Protein AF-A0A455U859-F1 (afdb_monomer_lite)

Foldseek 3Di:
DQVDVVVQQAKEFEWDDVVVQMFGCAIDPNLCVLVHGGRHGVVVSCVSPVRYHYDYDDVVVLLVLLVVLVVLLVVQDPQWDDPDSFKIKDANFPTCPPNSDPQVSQVVSQVCCCVVRQFGKFKAKEQDDQNQVLQSVPDPDRYYGYQYPVNVVVVVVVDDPVSRPDDDDDDDPPRGGMMMMIGTDGRGRD

Secondary structure (DSSP, 8-state):
--S-GGGSSS-EEEE--TTTT-BEEEE-HHHHHTT--TT-BHHHHHHH-TT-EEE---HHHHHHHHHHHHHHHHTT-S-EEESSSSEEEEE-TT--GGGG-HHHHHHHHHHHHHHHHSEEEEEEEESSHHHHHHHHHHT-SS-EEE--GGGHHHHHHT--GGGS------------S-EEEEEEEEEEP-

Organism: NCBI:txid115553

Radius of gyration: 17.59 Å; chains: 1; bounding box: 44×36×49 Å

Structure (mmCIF, N/CA/C/O backbone):
data_AF-A0A455U859-F1
#
_entry.id   AF-A0A455U859-F1
#
loop_
_atom_site.group_PDB
_atom_site.id
_atom_site.type_symbol
_atom_site.label_atom_id
_atom_site.label_alt_id
_atom_site.label_comp_id
_atom_site.label_asym_id
_atom_site.label_entity_id
_atom_site.label_seq_id
_atom_site.pdbx_PDB_ins_code
_atom_site.Cartn_x
_atom_site.Cartn_y
_atom_site.Cartn_z
_atom_site.occupancy
_atom_site.B_iso_or_equiv
_atom_site.auth_seq_id
_atom_site.auth_comp_id
_atom_site.auth_asym_id
_atom_site.auth_atom_id
_atom_site.pdbx_PDB_model_num
ATOM 1 N N . MET A 1 1 ? -8.766 -9.636 8.425 1.00 92.69 1 MET A N 1
ATOM 2 C CA . MET A 1 1 ? -9.425 -10.081 7.179 1.00 92.69 1 MET A CA 1
ATOM 3 C C . MET A 1 1 ? -8.755 -11.318 6.590 1.00 92.69 1 MET A C 1
ATOM 5 O O . MET A 1 1 ? -9.444 -12.314 6.435 1.00 92.69 1 MET A O 1
ATOM 9 N N . ARG A 1 2 ? -7.437 -11.316 6.319 1.00 91.94 2 ARG A N 1
ATOM 10 C CA . ARG A 1 2 ? -6.711 -12.550 5.948 1.00 91.94 2 ARG A CA 1
ATOM 11 C C . ARG A 1 2 ? -6.822 -13.634 7.030 1.00 91.94 2 ARG A C 1
ATOM 13 O O . ARG A 1 2 ? -7.312 -14.714 6.750 1.00 91.94 2 ARG A O 1
ATOM 20 N N . ASP A 1 3 ? -6.454 -13.307 8.271 1.00 92.06 3 ASP A N 1
ATOM 21 C CA . ASP A 1 3 ? -6.407 -14.297 9.370 1.00 92.06 3 ASP A CA 1
ATOM 22 C C . ASP A 1 3 ? -7.758 -14.514 10.073 1.00 92.06 3 ASP A C 1
ATOM 24 O O . ASP A 1 3 ? -7.893 -15.389 10.915 1.00 92.06 3 ASP A O 1
ATOM 28 N N . ASN A 1 4 ? -8.754 -13.686 9.755 1.00 93.12 4 ASN A N 1
ATOM 29 C CA . ASN A 1 4 ? -10.132 -13.868 10.201 1.00 93.12 4 ASN A CA 1
ATOM 30 C C . ASN A 1 4 ? -11.052 -13.449 9.043 1.00 93.12 4 ASN A C 1
ATOM 32 O O . ASN A 1 4 ? -11.276 -12.240 8.863 1.00 93.12 4 ASN A O 1
ATOM 36 N N . PRO A 1 5 ? -11.515 -14.419 8.230 1.00 92.62 5 PRO A N 1
ATOM 37 C CA . PRO A 1 5 ? -12.364 -14.169 7.069 1.00 92.62 5 PRO A CA 1
ATOM 38 C C . PRO A 1 5 ? -13.721 -13.542 7.398 1.00 92.62 5 PRO A C 1
ATOM 40 O O . PRO A 1 5 ? -14.234 -12.797 6.573 1.00 92.62 5 PRO A O 1
ATOM 43 N N . ALA A 1 6 ? -14.260 -13.738 8.607 1.00 94.12 6 ALA A N 1
ATOM 44 C CA . ALA A 1 6 ? -15.535 -13.133 9.012 1.00 94.12 6 ALA A CA 1
ATOM 45 C C . ALA A 1 6 ? -15.489 -11.591 9.054 1.00 94.12 6 ALA A C 1
ATOM 47 O O . ALA A 1 6 ? -16.522 -10.933 9.061 1.00 94.12 6 ALA A O 1
ATOM 48 N N . LEU A 1 7 ? -14.287 -11.000 9.061 1.00 94.56 7 LEU A N 1
ATOM 49 C CA . LEU A 1 7 ? -14.085 -9.548 9.055 1.00 94.56 7 LEU A CA 1
ATOM 50 C C . LEU A 1 7 ? -14.072 -8.925 7.647 1.00 94.56 7 LEU A C 1
ATOM 52 O O . LEU A 1 7 ? -13.816 -7.728 7.535 1.00 94.56 7 LEU A O 1
ATOM 56 N N . ARG A 1 8 ? -14.216 -9.715 6.574 1.00 91.12 8 ARG A N 1
ATOM 57 C CA . ARG A 1 8 ? -14.058 -9.230 5.189 1.00 91.12 8 ARG A CA 1
ATOM 58 C C . ARG A 1 8 ? -15.170 -8.266 4.779 1.00 91.12 8 ARG A C 1
ATOM 60 O O . ARG A 1 8 ? -14.863 -7.192 4.269 1.00 91.12 8 ARG A O 1
ATOM 67 N N . ASP A 1 9 ? -16.411 -8.629 5.089 1.00 92.31 9 ASP A N 1
ATOM 68 C CA . ASP A 1 9 ? -17.604 -7.975 4.537 1.00 92.31 9 ASP A CA 1
ATOM 69 C C . ASP A 1 9 ? -18.337 -7.081 5.550 1.00 92.31 9 ASP A C 1
ATOM 71 O O . ASP A 1 9 ? -19.402 -6.544 5.262 1.00 92.31 9 ASP A O 1
ATOM 75 N N . ILE A 1 10 ? -17.761 -6.889 6.741 1.00 96.44 10 ILE A N 1
ATOM 76 C CA . ILE A 1 10 ? -18.282 -5.972 7.765 1.00 96.44 10 ILE A CA 1
ATOM 77 C C . ILE A 1 10 ? -17.374 -4.743 7.897 1.00 96.44 10 ILE A C 1
ATOM 79 O O . ILE A 1 10 ? -16.165 -4.852 7.672 1.00 96.44 10 ILE A O 1
ATOM 83 N N . PRO A 1 11 ? -17.894 -3.565 8.284 1.00 97.62 11 PRO A N 1
ATOM 84 C CA . PRO A 1 11 ? -17.062 -2.388 8.495 1.00 97.62 11 PRO A CA 1
ATOM 85 C C . PRO A 1 11 ? -16.150 -2.587 9.708 1.00 97.62 11 PRO A C 1
ATOM 87 O O . PRO A 1 11 ? -16.616 -2.786 10.834 1.00 97.62 11 PRO A O 1
ATOM 90 N N . ILE A 1 12 ? -14.836 -2.497 9.482 1.00 97.44 12 ILE A N 1
ATOM 91 C CA . ILE A 1 12 ? -13.825 -2.588 10.541 1.00 97.44 12 ILE A CA 1
ATOM 92 C C . ILE A 1 12 ? -12.889 -1.380 10.531 1.00 97.44 12 ILE A C 1
ATOM 94 O O . ILE A 1 12 ? -12.521 -0.854 9.475 1.00 97.44 12 ILE A O 1
ATOM 98 N N . ALA A 1 13 ? -12.424 -0.997 11.718 1.00 97.12 13 ALA A N 1
ATOM 99 C CA . ALA A 1 13 ? -11.367 -0.010 11.904 1.00 97.12 13 ALA A CA 1
ATOM 100 C C . ALA A 1 13 ? -10.305 -0.529 12.877 1.00 97.12 13 ALA A C 1
ATOM 102 O O . ALA A 1 13 ? -10.621 -1.126 13.905 1.00 97.12 13 ALA A O 1
ATOM 103 N N . ILE A 1 14 ? -9.038 -0.261 12.569 1.00 96.44 14 ILE A N 1
ATOM 104 C CA . ILE A 1 14 ? -7.926 -0.436 13.502 1.00 96.44 14 ILE A CA 1
ATOM 105 C C . ILE A 1 14 ? -7.701 0.896 14.210 1.00 96.44 14 ILE A C 1
ATOM 107 O O . ILE A 1 14 ? -7.557 1.920 13.543 1.00 96.44 14 ILE A O 1
ATOM 111 N N . GLY A 1 15 ? -7.639 0.914 15.538 1.00 93.81 15 GLY A N 1
ATOM 112 C CA . GLY A 1 15 ? -7.401 2.153 16.279 1.00 93.81 15 GLY A CA 1
ATOM 113 C C . GLY A 1 15 ? -7.498 2.003 17.791 1.00 93.81 15 GLY A C 1
ATOM 114 O O . GLY A 1 15 ? -7.721 0.909 18.311 1.00 93.81 15 GLY A O 1
ATOM 115 N N . GLY A 1 16 ? -7.298 3.119 18.492 1.00 86.81 16 GLY A N 1
ATOM 116 C CA . GLY A 1 16 ? -7.576 3.213 19.928 1.00 86.81 16 GLY A CA 1
ATOM 117 C C . GLY A 1 16 ? -9.079 3.318 20.199 1.00 86.81 16 GLY A C 1
ATOM 118 O O . GLY A 1 16 ? -9.836 3.746 19.326 1.00 86.81 16 GLY A O 1
ATOM 119 N N . SER A 1 17 ? -9.510 2.950 21.407 1.00 82.62 17 SER A N 1
ATOM 120 C CA . SER A 1 17 ? -10.917 3.055 21.808 1.00 82.62 17 SER A CA 1
ATOM 121 C C . SER A 1 17 ? -11.347 4.513 22.028 1.00 82.62 17 SER A C 1
ATOM 123 O O . SER A 1 17 ? -10.511 5.421 22.117 1.00 82.62 17 SER A O 1
ATOM 125 N N . VAL A 1 18 ? -12.658 4.757 22.114 1.00 79.75 18 VAL A N 1
ATOM 126 C CA . VAL A 1 18 ? -13.212 6.106 22.338 1.00 79.75 18 VAL A CA 1
ATOM 127 C C . VAL A 1 18 ? -12.791 6.657 23.697 1.00 79.75 18 VAL A C 1
ATOM 129 O O . VAL A 1 18 ? -12.437 7.832 23.797 1.00 79.75 18 VAL A O 1
ATOM 132 N N . GLU A 1 19 ? -12.760 5.807 24.722 1.00 82.81 19 GLU A N 1
ATOM 133 C CA . GLU A 1 19 ? -12.413 6.162 26.104 1.00 82.81 19 GLU A CA 1
ATOM 134 C C . GLU A 1 19 ? -10.982 6.707 26.199 1.00 82.81 19 GLU A C 1
ATOM 136 O O . GLU A 1 19 ? -10.701 7.606 26.985 1.00 82.81 19 GLU A O 1
ATOM 141 N N . GLN A 1 20 ? -10.088 6.216 25.339 1.00 84.12 20 GLN A N 1
ATOM 142 C CA . GLN A 1 20 ? -8.694 6.656 25.246 1.00 84.12 20 GLN A CA 1
ATOM 143 C C . GLN A 1 20 ? -8.495 7.814 24.257 1.00 84.12 20 GLN A C 1
ATOM 145 O O . GLN A 1 20 ? -7.360 8.131 23.906 1.00 84.12 20 GLN A O 1
ATOM 150 N N . ARG A 1 21 ? -9.585 8.436 23.779 1.00 87.62 21 ARG A N 1
ATOM 151 C CA . ARG A 1 21 ? -9.571 9.464 22.721 1.00 87.62 21 ARG A CA 1
ATOM 152 C C . ARG A 1 21 ? -8.821 8.990 21.471 1.00 87.62 21 ARG A C 1
ATOM 154 O O . ARG A 1 21 ? -8.085 9.750 20.844 1.00 87.62 21 ARG A O 1
ATOM 161 N N . GLY A 1 22 ? -9.003 7.716 21.126 1.00 91.88 22 GLY A N 1
ATOM 162 C CA . GLY A 1 22 ? -8.334 7.080 20.005 1.00 91.88 22 GLY A CA 1
ATOM 163 C C . GLY A 1 22 ? -8.721 7.670 18.650 1.00 91.88 22 GLY A C 1
ATOM 164 O O . GLY A 1 22 ? -9.786 8.266 18.462 1.00 91.88 22 GLY A O 1
ATOM 165 N N . VAL A 1 23 ? -7.844 7.446 17.678 1.00 96.12 23 VAL A N 1
ATOM 166 C CA . VAL A 1 23 ? -8.062 7.763 16.264 1.00 96.12 23 VAL A CA 1
ATOM 167 C C . VAL A 1 23 ? -8.066 6.479 15.440 1.00 96.12 23 VAL A C 1
ATOM 169 O O . VAL A 1 23 ? -7.465 5.472 15.827 1.00 96.12 23 VAL A O 1
ATOM 172 N N . VAL A 1 24 ? -8.738 6.517 14.293 1.00 96.88 24 VAL A N 1
ATOM 173 C CA . VAL A 1 24 ? -8.685 5.459 13.283 1.00 96.88 24 VAL A CA 1
ATOM 174 C C . VAL A 1 24 ? -7.288 5.461 12.663 1.00 96.88 24 VAL A C 1
ATOM 176 O O . VAL A 1 24 ? -6.903 6.412 11.985 1.00 96.88 24 VAL A O 1
ATOM 179 N N . ALA A 1 25 ? -6.521 4.396 12.877 1.00 94.56 25 ALA A N 1
ATOM 180 C CA . ALA A 1 25 ? -5.245 4.186 12.200 1.00 94.56 25 ALA A CA 1
ATOM 181 C C . ALA A 1 25 ? -5.480 3.806 10.729 1.00 94.56 25 ALA A C 1
ATOM 183 O O . ALA A 1 25 ? -4.912 4.404 9.817 1.00 94.56 25 ALA A O 1
ATOM 184 N N . THR A 1 26 ? -6.374 2.847 10.488 1.00 95.00 26 THR A N 1
ATOM 185 C CA . THR A 1 26 ? -6.842 2.462 9.149 1.00 95.00 26 THR A CA 1
ATOM 186 C C . THR A 1 26 ? -8.207 1.782 9.236 1.00 95.00 26 THR A C 1
ATOM 188 O O . THR A 1 26 ? -8.642 1.392 10.318 1.00 95.00 26 THR A O 1
ATOM 191 N N . CYS A 1 27 ? -8.892 1.638 8.107 1.00 95.62 27 CYS A N 1
ATOM 192 C CA . CYS A 1 27 ? -10.189 0.973 8.003 1.00 95.62 27 CYS A CA 1
ATOM 193 C C . CYS A 1 27 ? -10.334 0.271 6.643 1.00 95.62 27 CYS A C 1
ATOM 195 O O . CYS A 1 27 ? -9.657 0.639 5.671 1.00 95.62 27 CYS A O 1
ATOM 197 N N . ASN A 1 28 ? -11.176 -0.765 6.587 1.00 95.44 28 ASN A N 1
ATOM 198 C CA . ASN A 1 28 ? -11.439 -1.503 5.348 1.00 95.44 28 ASN A CA 1
ATOM 199 C C . ASN A 1 28 ? -12.404 -0.743 4.422 1.00 95.44 28 ASN A C 1
ATOM 201 O O . ASN A 1 28 ? -12.975 0.279 4.796 1.00 95.44 28 ASN A O 1
ATOM 205 N N . TYR A 1 29 ? -12.572 -1.238 3.195 1.00 93.12 29 TYR A N 1
ATOM 206 C CA . TYR A 1 29 ? -13.449 -0.612 2.203 1.00 93.12 29 TYR A CA 1
ATOM 207 C C . TYR A 1 29 ? -14.916 -0.502 2.653 1.00 93.12 29 TYR A C 1
ATOM 209 O O . TYR A 1 29 ? -15.428 0.611 2.569 1.00 93.12 29 TYR A O 1
ATOM 217 N N . PRO A 1 30 ? -15.540 -1.539 3.253 1.00 95.69 30 PRO A N 1
ATOM 218 C CA . PRO A 1 30 ? -16.868 -1.400 3.853 1.00 95.69 30 PRO A CA 1
ATOM 219 C C . PRO A 1 30 ? -16.987 -0.226 4.838 1.00 95.69 30 PRO A C 1
ATOM 221 O O . PRO A 1 30 ? -17.950 0.528 4.798 1.00 95.69 30 PRO A O 1
ATOM 224 N N . ALA A 1 31 ? -15.987 0.012 5.695 1.00 97.38 31 ALA A N 1
ATOM 225 C CA . ALA A 1 31 ? -15.993 1.177 6.585 1.00 97.38 31 ALA A CA 1
ATOM 226 C C . ALA A 1 31 ? -15.795 2.514 5.838 1.00 97.38 31 ALA A C 1
ATOM 228 O O . ALA A 1 31 ? -16.364 3.535 6.234 1.00 97.38 31 ALA A O 1
ATOM 229 N N . ARG A 1 32 ? -15.012 2.529 4.750 1.00 95.38 32 ARG A N 1
ATOM 230 C CA . ARG A 1 32 ? -14.792 3.730 3.921 1.00 95.38 32 ARG A CA 1
ATOM 231 C C . ARG A 1 32 ? -16.062 4.207 3.221 1.00 95.38 32 ARG A C 1
ATOM 233 O O . ARG A 1 32 ? -16.184 5.408 2.999 1.00 95.38 32 ARG A O 1
ATOM 240 N N . GLU A 1 33 ? -17.013 3.320 2.937 1.00 96.44 33 GLU A N 1
ATOM 241 C CA . GLU A 1 33 ? -18.327 3.682 2.377 1.00 96.44 33 GLU A CA 1
ATOM 242 C C . GLU A 1 33 ? -19.134 4.587 3.322 1.00 96.44 33 GLU A C 1
ATOM 244 O O . GLU A 1 33 ? -19.840 5.485 2.871 1.00 96.44 33 GLU A O 1
ATOM 249 N N . PHE A 1 34 ? -18.927 4.469 4.639 1.00 97.44 34 PHE A N 1
ATOM 250 C CA . PHE A 1 34 ? -19.480 5.389 5.646 1.00 97.44 34 PHE A CA 1
ATOM 251 C C . PHE A 1 34 ? -18.672 6.697 5.779 1.00 97.44 34 PHE A C 1
ATOM 253 O O . PHE A 1 34 ? -18.870 7.498 6.699 1.00 97.44 34 PHE A O 1
ATOM 260 N N . GLY A 1 35 ? -17.708 6.925 4.886 1.00 96.62 35 GLY A N 1
ATOM 261 C CA . GLY A 1 35 ? -16.798 8.065 4.907 1.00 96.62 35 GLY A CA 1
ATOM 262 C C . GLY A 1 35 ? -15.772 8.015 6.039 1.00 96.62 35 GLY A C 1
ATOM 263 O O . GLY A 1 35 ? -15.207 9.055 6.376 1.00 96.62 35 GLY A O 1
ATOM 264 N N . ILE A 1 36 ? -15.548 6.850 6.654 1.00 97.75 36 ILE A N 1
ATOM 265 C CA . ILE A 1 36 ? -14.496 6.660 7.658 1.00 97.75 36 ILE A CA 1
ATOM 266 C C . ILE A 1 36 ? -13.140 6.647 6.947 1.00 97.75 36 ILE A C 1
ATOM 268 O O . ILE A 1 36 ? -12.978 6.054 5.882 1.00 97.75 36 ILE A O 1
ATOM 272 N N . HIS A 1 37 ? -12.149 7.312 7.532 1.00 95.44 37 HIS A N 1
ATOM 273 C CA . HIS A 1 37 ? -10.794 7.376 6.993 1.00 95.44 37 HIS A CA 1
ATOM 274 C C . HIS A 1 37 ? -9.759 7.415 8.119 1.00 95.44 37 HIS A C 1
ATOM 276 O O . HIS A 1 37 ? -10.080 7.686 9.278 1.00 95.44 37 HIS A O 1
ATOM 282 N N . SER A 1 38 ? -8.498 7.154 7.775 1.00 93.25 38 SER A N 1
ATOM 283 C CA . SER A 1 38 ? -7.375 7.298 8.703 1.00 93.25 38 SER A CA 1
ATOM 284 C C . SER A 1 38 ? -7.315 8.708 9.303 1.00 93.25 38 SER A C 1
ATOM 286 O O . SER A 1 38 ? -7.755 9.679 8.684 1.00 93.25 38 SER A O 1
ATOM 288 N N . ALA A 1 39 ? -6.789 8.803 10.524 1.00 94.69 39 ALA A N 1
ATOM 289 C CA . ALA A 1 39 ? -6.737 10.004 11.362 1.00 94.69 39 ALA A CA 1
ATOM 290 C C . ALA A 1 39 ? -8.104 10.583 11.792 1.00 94.69 39 ALA A C 1
ATOM 292 O O . ALA A 1 39 ? -8.139 11.574 12.520 1.00 94.69 39 ALA A O 1
A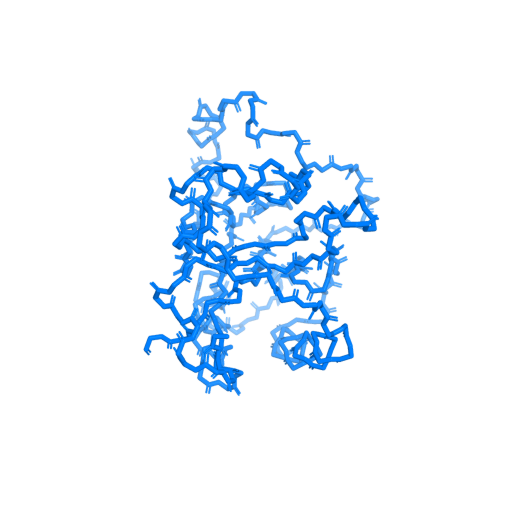TOM 293 N N . MET A 1 40 ? -9.233 9.963 11.425 1.00 96.62 40 MET A N 1
ATOM 294 C CA . MET A 1 40 ? -10.543 10.333 11.966 1.00 96.62 40 MET A CA 1
ATOM 295 C C . MET A 1 40 ? -10.620 9.995 13.468 1.00 96.62 40 MET A C 1
ATOM 297 O O . MET A 1 40 ? -10.229 8.889 13.855 1.00 96.62 40 MET A O 1
ATOM 301 N N . PRO A 1 41 ? -11.164 10.876 14.332 1.00 97.12 41 PRO A N 1
ATOM 302 C CA . PRO A 1 41 ? -11.439 10.527 15.725 1.00 97.12 41 PRO A CA 1
ATOM 303 C C . PRO A 1 41 ? -12.380 9.319 15.823 1.00 97.12 41 PRO A C 1
ATOM 305 O O . PRO A 1 41 ? -13.424 9.300 15.168 1.00 97.12 41 PRO A O 1
ATOM 308 N N . MET A 1 42 ? -12.068 8.339 16.677 1.00 97.00 42 MET A N 1
ATOM 309 C CA . MET A 1 42 ? -12.851 7.095 16.773 1.00 97.00 42 MET A CA 1
ATOM 310 C C . MET A 1 42 ? -14.320 7.357 17.141 1.00 97.00 42 MET A C 1
ATOM 312 O O . MET A 1 42 ? -15.228 6.723 16.608 1.00 97.00 42 MET A O 1
ATOM 316 N N . ALA A 1 43 ? -14.574 8.370 17.975 1.00 96.19 43 ALA A N 1
ATOM 317 C CA . ALA A 1 43 ? -15.927 8.807 18.311 1.00 96.19 43 ALA A CA 1
ATOM 318 C C . ALA A 1 43 ? -16.733 9.268 17.080 1.00 96.19 43 ALA A C 1
ATOM 320 O O . ALA A 1 43 ? -17.936 9.035 17.007 1.00 96.19 43 ALA A O 1
ATOM 321 N N . GLN A 1 44 ? -16.091 9.922 16.104 1.00 97.38 44 GLN A N 1
ATOM 322 C CA . GLN A 1 44 ? -16.757 10.317 14.859 1.00 97.38 44 GLN A CA 1
ATOM 323 C C . GLN A 1 44 ? -16.986 9.116 13.939 1.00 97.38 44 GLN A C 1
ATOM 325 O O . GLN A 1 44 ? -18.038 9.037 13.309 1.00 97.38 44 GLN A O 1
ATOM 330 N N . ALA A 1 45 ? -16.043 8.172 13.894 1.00 97.56 45 ALA A N 1
ATOM 331 C CA . ALA A 1 45 ? -16.193 6.948 13.113 1.00 97.56 45 ALA A CA 1
ATOM 332 C C . ALA A 1 45 ? -17.411 6.129 13.581 1.00 97.56 45 ALA A C 1
ATOM 334 O O . ALA A 1 45 ? -18.238 5.745 12.759 1.00 97.56 45 ALA A O 1
ATOM 335 N N . LEU A 1 46 ? -17.589 5.963 14.896 1.00 96.69 46 LEU A N 1
ATOM 336 C CA . LEU A 1 46 ? -18.748 5.268 15.476 1.00 96.69 46 LEU A CA 1
ATOM 337 C C . LEU A 1 46 ? -20.067 6.030 15.298 1.00 96.69 46 LEU A C 1
ATOM 339 O O . LEU A 1 46 ? -21.109 5.409 15.127 1.00 96.69 46 LEU A O 1
ATOM 343 N N . LYS A 1 47 ? -20.043 7.370 15.271 1.00 97.25 47 LYS A N 1
ATOM 344 C CA . LYS A 1 47 ? -21.232 8.158 14.900 1.00 97.25 47 LYS A CA 1
ATOM 345 C C . LYS A 1 47 ? -21.656 7.917 13.449 1.00 97.25 47 LYS A C 1
ATOM 347 O O . LYS A 1 47 ? -22.848 7.896 13.172 1.00 97.25 47 LYS A O 1
ATOM 352 N N . ARG A 1 48 ? -20.694 7.755 12.532 1.00 97.94 48 ARG A N 1
ATOM 353 C CA . ARG A 1 48 ? -20.954 7.470 11.108 1.00 97.94 48 ARG A CA 1
ATOM 354 C C . ARG A 1 48 ? -21.393 6.026 10.872 1.00 97.94 48 ARG A C 1
ATOM 356 O O . ARG A 1 48 ? -22.219 5.781 10.004 1.00 97.94 48 ARG A O 1
ATOM 363 N N . CYS A 1 49 ? -20.852 5.089 11.646 1.00 97.75 49 CYS A N 1
ATOM 364 C CA . CYS A 1 49 ? -21.158 3.668 11.556 1.00 97.75 49 CYS A CA 1
ATOM 365 C C . CYS A 1 49 ? -21.289 3.073 12.971 1.00 97.75 49 CYS A C 1
ATOM 367 O O . CYS A 1 49 ? -20.296 2.600 13.529 1.00 97.75 49 CYS A O 1
ATOM 369 N N . PRO A 1 50 ? -22.500 3.060 13.565 1.00 96.62 50 PRO A N 1
ATOM 370 C CA . PRO A 1 50 ? -22.711 2.545 14.925 1.00 96.62 50 PRO A CA 1
ATOM 371 C C . PRO A 1 50 ? -22.363 1.061 15.107 1.00 96.62 50 PRO A C 1
ATOM 373 O O . PRO A 1 50 ? -22.077 0.631 16.218 1.00 96.62 50 PRO A O 1
ATOM 376 N N . HIS A 1 51 ? -22.357 0.286 14.019 1.00 96.31 51 HIS A N 1
ATOM 377 C CA . HIS A 1 51 ? -21.987 -1.133 13.991 1.00 96.31 51 HIS A CA 1
ATOM 378 C C . HIS A 1 51 ? -20.528 -1.366 13.542 1.00 96.31 51 HIS A C 1
ATOM 380 O O . HIS A 1 51 ? -20.163 -2.473 13.146 1.00 96.31 51 HIS A O 1
ATOM 386 N N . LEU A 1 52 ? -19.682 -0.325 13.572 1.00 97.62 52 LEU A N 1
ATOM 387 C CA . LEU A 1 52 ? -18.259 -0.425 13.240 1.00 97.62 52 LEU A CA 1
ATOM 388 C C . LEU A 1 52 ? -17.543 -1.352 14.227 1.00 97.62 52 LEU A C 1
ATOM 390 O O . LEU A 1 52 ? -17.518 -1.101 15.432 1.00 97.62 52 LEU A O 1
ATOM 394 N N . THR A 1 53 ? -16.874 -2.377 13.707 1.00 96.88 53 THR A N 1
ATOM 395 C CA . THR A 1 53 ? -16.037 -3.254 14.528 1.00 96.88 53 THR A CA 1
ATOM 396 C C . THR A 1 53 ? -14.666 -2.612 14.738 1.00 96.88 53 THR A C 1
ATOM 398 O O . THR A 1 53 ? -13.856 -2.517 13.812 1.00 96.88 53 THR A O 1
ATOM 401 N N . VAL A 1 54 ? -14.387 -2.167 15.964 1.00 95.81 54 VAL A N 1
ATOM 402 C CA . VAL A 1 54 ? -13.093 -1.574 16.332 1.00 95.81 54 VAL A CA 1
ATOM 403 C C . VAL A 1 54 ? -12.145 -2.661 16.828 1.00 95.81 54 VAL A C 1
ATOM 405 O O . VAL A 1 54 ? -12.454 -3.396 17.763 1.00 95.81 54 VAL A O 1
ATOM 408 N N . ILE A 1 55 ? -10.969 -2.754 16.211 1.00 95.12 55 ILE A N 1
ATOM 409 C CA . ILE A 1 55 ? -9.953 -3.763 16.514 1.00 95.12 55 ILE A CA 1
ATOM 410 C C . ILE A 1 55 ? -8.679 -3.061 16.984 1.00 95.12 55 ILE A C 1
ATOM 412 O O . ILE A 1 55 ? -8.194 -2.113 16.360 1.00 95.12 55 ILE A O 1
ATOM 416 N N . ARG A 1 56 ? -8.093 -3.549 18.081 1.00 93.06 56 ARG A N 1
ATOM 417 C CA . ARG A 1 56 ? -6.797 -3.055 18.555 1.00 93.06 56 ARG A CA 1
ATOM 418 C C . ARG A 1 56 ? -5.682 -3.508 17.610 1.00 93.06 56 ARG A C 1
ATOM 420 O O . ARG A 1 56 ? -5.613 -4.675 17.235 1.00 93.06 56 ARG A O 1
ATOM 427 N N . GLY A 1 57 ? -4.798 -2.582 17.248 1.00 91.00 57 GLY A N 1
ATOM 428 C CA . GLY A 1 57 ? -3.667 -2.875 16.369 1.00 91.00 57 GLY A CA 1
ATOM 429 C C . GLY A 1 57 ? -2.647 -3.833 16.994 1.00 91.00 57 GLY A C 1
ATOM 430 O O . GLY A 1 57 ? -2.305 -3.707 18.169 1.00 91.00 57 GLY A O 1
ATOM 431 N N . GLU A 1 58 ? -2.111 -4.744 16.182 1.00 92.38 58 GLU A N 1
ATOM 432 C CA . GLU A 1 58 ? -1.086 -5.720 16.567 1.00 92.38 58 GLU A CA 1
ATOM 433 C C . GLU A 1 58 ? 0.219 -5.470 15.788 1.00 92.38 58 GLU A C 1
ATOM 435 O O . GLU A 1 58 ? 0.505 -6.082 14.758 1.00 92.38 58 GLU A O 1
ATOM 440 N N . MET A 1 59 ? 1.035 -4.529 16.271 1.00 91.62 59 MET A N 1
ATOM 441 C CA . MET A 1 59 ? 2.199 -4.039 15.518 1.00 91.62 59 MET A CA 1
ATOM 442 C C . MET A 1 59 ? 3.262 -5.104 15.224 1.00 91.62 59 MET A C 1
ATOM 444 O O . MET A 1 59 ? 3.917 -5.031 14.184 1.00 91.62 59 MET A O 1
ATOM 448 N N . ALA A 1 60 ? 3.450 -6.085 16.113 1.00 95.81 60 ALA A N 1
ATOM 449 C CA . ALA A 1 60 ? 4.411 -7.169 15.901 1.00 95.81 60 ALA A CA 1
ATOM 450 C C . ALA A 1 60 ? 4.051 -7.999 14.658 1.00 95.81 60 ALA A C 1
ATOM 452 O O . ALA A 1 60 ? 4.905 -8.262 13.809 1.00 95.81 60 ALA A O 1
ATOM 453 N N . LYS A 1 61 ? 2.763 -8.315 14.507 1.00 94.38 61 LYS A N 1
ATOM 454 C CA . LYS A 1 61 ? 2.216 -9.014 13.347 1.00 94.38 61 LYS A CA 1
ATOM 455 C C . LYS A 1 61 ? 2.365 -8.203 12.065 1.00 94.38 61 LYS A C 1
ATOM 457 O O . LYS A 1 61 ? 2.830 -8.737 11.062 1.00 94.38 61 LYS A O 1
ATOM 462 N N . TYR A 1 62 ? 2.044 -6.910 12.093 1.00 94.25 62 TYR A N 1
ATOM 463 C CA . TYR A 1 62 ? 2.174 -6.055 10.907 1.00 94.25 62 TYR A CA 1
ATOM 464 C C . TYR A 1 62 ? 3.632 -5.940 10.447 1.00 94.25 62 TYR A C 1
ATOM 466 O O . TYR A 1 62 ? 3.911 -6.059 9.259 1.00 94.25 62 TYR A O 1
ATOM 474 N N . LYS A 1 63 ? 4.580 -5.818 11.386 1.00 95.69 63 LYS A N 1
ATOM 475 C CA . LYS A 1 63 ? 6.021 -5.850 11.090 1.00 95.69 63 LYS A CA 1
ATOM 476 C C . LYS A 1 63 ? 6.475 -7.190 10.512 1.00 95.69 63 LYS A C 1
ATOM 478 O O . LYS A 1 63 ? 7.338 -7.214 9.640 1.00 95.69 63 LYS A O 1
ATOM 483 N N . ALA A 1 64 ? 5.940 -8.309 11.001 1.00 96.25 64 ALA A N 1
ATOM 484 C CA . ALA A 1 64 ? 6.263 -9.626 10.459 1.00 96.25 64 ALA A CA 1
ATOM 485 C C . ALA A 1 64 ? 5.810 -9.761 8.997 1.00 96.25 64 ALA A C 1
ATOM 487 O O . ALA A 1 64 ? 6.608 -10.168 8.159 1.00 96.25 64 ALA A O 1
ATOM 488 N N . VAL A 1 65 ? 4.586 -9.330 8.686 1.00 95.75 65 VAL A N 1
ATOM 489 C CA . VAL A 1 65 ? 4.050 -9.337 7.316 1.00 95.75 65 VAL A CA 1
ATOM 490 C C . VAL A 1 65 ? 4.812 -8.367 6.407 1.00 95.75 65 VAL A C 1
ATOM 492 O O . VAL A 1 65 ? 5.207 -8.748 5.310 1.00 95.75 65 VAL A O 1
ATOM 495 N N . ALA A 1 66 ? 5.115 -7.152 6.876 1.00 95.12 66 ALA A N 1
ATOM 496 C CA . ALA A 1 66 ? 5.936 -6.201 6.125 1.00 95.12 66 ALA A CA 1
ATOM 497 C C . ALA A 1 66 ? 7.305 -6.799 5.755 1.00 95.12 66 ALA A C 1
ATOM 499 O O . ALA A 1 66 ? 7.745 -6.676 4.618 1.00 95.12 66 ALA A O 1
ATOM 500 N N . ARG A 1 67 ? 7.964 -7.524 6.673 1.00 96.62 67 ARG A N 1
ATOM 501 C CA . ARG A 1 67 ? 9.243 -8.196 6.378 1.00 96.62 67 ARG A CA 1
ATOM 502 C C . ARG A 1 67 ? 9.137 -9.229 5.254 1.00 96.62 67 ARG A C 1
ATOM 504 O O . ARG A 1 67 ? 10.067 -9.306 4.461 1.00 96.62 67 ARG A O 1
ATOM 511 N N . GLN A 1 68 ? 8.039 -9.983 5.179 1.00 97.12 68 GLN A N 1
ATOM 512 C CA . GLN A 1 68 ? 7.806 -10.952 4.097 1.00 97.12 68 GLN A CA 1
ATOM 513 C C . GLN A 1 68 ? 7.694 -10.242 2.745 1.00 97.12 68 GLN A C 1
ATOM 515 O O . GLN A 1 68 ? 8.354 -10.618 1.784 1.00 97.12 68 GLN A O 1
ATOM 520 N N . VAL A 1 69 ? 6.934 -9.149 2.693 1.00 96.44 69 VAL A N 1
ATOM 521 C CA . VAL A 1 69 ? 6.757 -8.367 1.463 1.00 96.44 69 VAL A CA 1
ATOM 522 C C . VAL A 1 69 ? 8.062 -7.696 1.027 1.00 96.44 69 VAL A C 1
ATOM 524 O O . VAL A 1 69 ? 8.444 -7.767 -0.136 1.00 96.44 69 VAL A O 1
ATOM 527 N N . PHE A 1 70 ? 8.805 -7.105 1.965 1.00 95.75 70 PHE A N 1
ATOM 528 C CA . PHE A 1 70 ? 10.114 -6.521 1.670 1.00 95.75 70 PHE A CA 1
ATOM 529 C C . PHE A 1 70 ? 11.161 -7.566 1.264 1.00 95.75 70 PHE A C 1
ATOM 531 O O . PHE A 1 70 ? 12.154 -7.198 0.644 1.00 95.75 70 PHE A O 1
ATOM 538 N N . ALA A 1 71 ? 10.991 -8.844 1.615 1.00 97.38 71 ALA A N 1
ATOM 539 C CA . ALA A 1 71 ? 11.838 -9.907 1.080 1.00 97.38 71 ALA A CA 1
ATOM 540 C C . ALA A 1 71 ? 11.580 -10.094 -0.424 1.00 97.38 71 ALA A C 1
ATOM 542 O O . ALA A 1 71 ? 12.534 -10.055 -1.191 1.00 97.38 71 ALA A O 1
ATOM 543 N N . ILE A 1 72 ? 10.309 -10.132 -0.845 1.00 97.19 72 ILE A N 1
ATOM 544 C CA . ILE A 1 72 ? 9.921 -10.195 -2.266 1.00 97.19 72 ILE A CA 1
ATOM 545 C C . ILE A 1 72 ? 10.467 -8.983 -3.039 1.00 97.19 72 ILE A C 1
ATOM 547 O O . ILE A 1 72 ? 10.973 -9.134 -4.146 1.00 97.19 72 ILE A O 1
ATOM 551 N N . TYR A 1 73 ? 10.419 -7.779 -2.458 1.00 95.81 73 TYR A N 1
ATOM 552 C CA . TYR A 1 73 ? 10.968 -6.577 -3.102 1.00 95.81 73 TYR A CA 1
ATOM 553 C C . TYR A 1 73 ? 12.479 -6.683 -3.355 1.00 95.81 73 TYR A C 1
ATOM 555 O O . TYR A 1 73 ? 12.948 -6.290 -4.422 1.00 95.81 73 TYR A O 1
ATOM 563 N N . ARG A 1 74 ? 13.234 -7.237 -2.394 1.00 96.06 74 ARG A N 1
ATOM 564 C CA . ARG A 1 74 ? 14.698 -7.389 -2.489 1.00 96.06 74 ARG A CA 1
ATOM 565 C C . ARG A 1 74 ? 15.137 -8.369 -3.567 1.00 96.06 74 ARG A C 1
ATOM 567 O O . ARG A 1 74 ? 16.243 -8.250 -4.068 1.00 96.06 74 ARG A O 1
ATOM 574 N N . GLU A 1 75 ? 14.278 -9.305 -3.951 1.00 95.81 75 GLU A N 1
ATOM 575 C CA . GLU A 1 75 ? 14.569 -10.207 -5.068 1.00 95.81 75 GLU A CA 1
ATOM 576 C C . GLU A 1 75 ? 14.524 -9.498 -6.430 1.00 95.81 75 GLU A C 1
ATOM 578 O O . GLU A 1 75 ? 15.066 -10.014 -7.404 1.00 95.81 75 GLU A O 1
ATOM 583 N N . VAL A 1 76 ? 13.889 -8.323 -6.510 1.00 95.25 76 VAL A N 1
ATOM 584 C CA . VAL A 1 76 ? 13.830 -7.520 -7.739 1.00 95.25 76 VAL A CA 1
ATOM 585 C C . VAL A 1 76 ? 14.961 -6.501 -7.791 1.00 95.25 76 VAL A C 1
ATOM 587 O O . VAL A 1 76 ? 15.576 -6.321 -8.839 1.00 95.25 76 VAL A O 1
ATOM 590 N N . THR A 1 77 ? 15.229 -5.815 -6.679 1.00 94.44 77 THR A N 1
ATOM 591 C CA . THR A 1 77 ? 16.280 -4.797 -6.593 1.00 94.44 77 THR A CA 1
ATOM 592 C C . THR A 1 77 ? 16.722 -4.581 -5.148 1.00 94.44 77 THR A C 1
ATOM 594 O O . THR A 1 77 ? 15.900 -4.581 -4.232 1.00 94.44 77 THR A O 1
ATOM 597 N N . ASP A 1 78 ? 18.010 -4.312 -4.936 1.00 93.12 78 ASP A N 1
A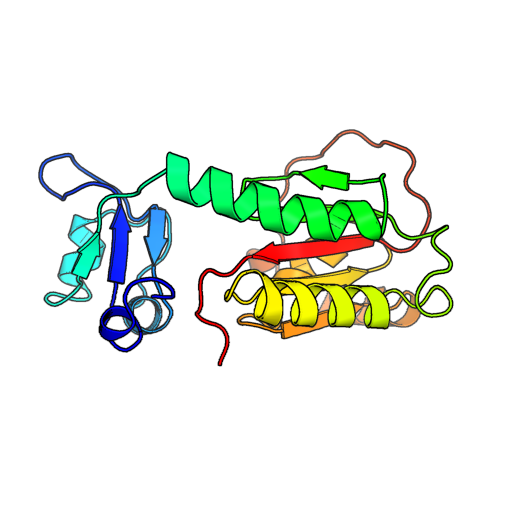TOM 598 C CA . ASP A 1 78 ? 18.532 -3.851 -3.640 1.00 93.12 78 ASP A CA 1
ATOM 599 C C . ASP A 1 78 ? 18.260 -2.356 -3.398 1.00 93.12 78 ASP A C 1
ATOM 601 O O . ASP A 1 78 ? 18.399 -1.837 -2.285 1.00 93.12 78 ASP A O 1
ATOM 605 N N . LEU A 1 79 ? 17.852 -1.642 -4.447 1.00 94.44 79 LEU A N 1
ATOM 606 C CA . LEU A 1 79 ? 17.602 -0.211 -4.443 1.00 94.44 79 LEU A CA 1
ATOM 607 C C . LEU A 1 79 ? 16.196 0.114 -3.924 1.00 94.44 79 LEU A C 1
ATOM 609 O O . LEU A 1 79 ? 15.325 0.595 -4.650 1.00 94.44 79 LEU A O 1
ATOM 613 N N . ILE A 1 80 ? 15.995 -0.144 -2.633 1.00 92.38 80 ILE A N 1
ATOM 614 C CA . ILE A 1 80 ? 14.715 0.035 -1.943 1.00 92.38 80 ILE A CA 1
ATOM 615 C C . ILE A 1 80 ? 14.801 1.199 -0.957 1.00 92.38 80 ILE A C 1
ATOM 617 O O . ILE A 1 80 ? 15.694 1.261 -0.111 1.00 92.38 80 ILE A O 1
ATOM 621 N N . GLU A 1 81 ? 13.818 2.094 -1.006 1.00 92.94 81 GLU A N 1
ATOM 622 C CA . GLU A 1 81 ? 13.629 3.156 -0.018 1.00 92.94 81 GLU A CA 1
ATOM 623 C C . GLU A 1 81 ? 12.261 2.995 0.666 1.00 92.94 81 GLU A C 1
ATOM 625 O O . GLU A 1 81 ? 11.236 3.331 0.070 1.00 92.94 81 GLU A O 1
ATOM 630 N N . PRO A 1 82 ? 12.216 2.462 1.903 1.00 91.50 82 PRO A N 1
ATOM 631 C CA . PRO A 1 82 ? 10.982 2.353 2.679 1.00 91.50 82 PRO A CA 1
ATOM 632 C C . PRO A 1 82 ? 10.432 3.739 3.055 1.00 91.50 82 PRO A C 1
ATOM 634 O O . PRO A 1 82 ? 11.185 4.573 3.559 1.00 91.50 82 PRO A O 1
ATOM 637 N N . LEU A 1 83 ? 9.124 3.965 2.890 1.00 89.06 83 LEU A N 1
ATOM 638 C CA . LEU A 1 83 ? 8.436 5.153 3.425 1.00 89.06 83 LEU A CA 1
ATOM 639 C C . LEU A 1 83 ? 7.736 4.835 4.754 1.00 89.06 83 LEU A C 1
ATOM 641 O O . LEU A 1 83 ? 7.721 5.652 5.673 1.00 89.06 83 LEU A O 1
ATOM 645 N N . SER A 1 84 ? 7.150 3.642 4.850 1.00 88.75 84 SER A N 1
ATOM 646 C CA . SER A 1 84 ? 6.386 3.155 6.001 1.00 88.75 84 SER A CA 1
ATOM 647 C C . SER A 1 84 ? 6.480 1.624 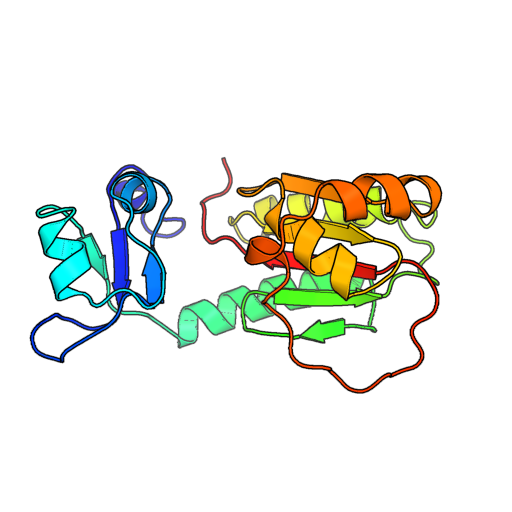6.087 1.00 88.75 84 SER A C 1
ATOM 649 O O . SER A 1 84 ? 7.270 0.996 5.384 1.00 88.75 84 SER A O 1
ATOM 651 N N . LEU A 1 85 ? 5.688 0.993 6.965 1.00 89.31 85 LEU A N 1
ATOM 652 C CA . LEU A 1 85 ? 5.581 -0.475 7.000 1.00 89.31 85 LEU A CA 1
ATOM 653 C C . LEU A 1 85 ? 4.955 -1.049 5.727 1.00 89.31 85 LEU A C 1
ATOM 655 O O . LEU A 1 85 ? 5.213 -2.200 5.385 1.00 89.31 85 LEU A O 1
ATOM 659 N N . ASP A 1 86 ? 4.097 -0.264 5.089 1.00 89.81 86 ASP A N 1
ATOM 660 C CA . ASP A 1 86 ? 3.232 -0.664 3.994 1.00 89.81 86 ASP A CA 1
ATOM 661 C C . ASP A 1 86 ? 3.606 -0.009 2.654 1.00 89.81 86 ASP A C 1
ATOM 663 O O . ASP A 1 86 ? 3.007 -0.341 1.639 1.00 89.81 86 ASP A O 1
ATOM 667 N N . GLU A 1 87 ? 4.621 0.858 2.601 1.00 91.69 87 GLU A N 1
ATOM 668 C CA . GLU A 1 87 ? 5.026 1.546 1.370 1.00 91.69 87 GLU A CA 1
ATOM 669 C C . GLU A 1 87 ? 6.547 1.569 1.166 1.00 91.69 87 GLU A C 1
ATOM 671 O O . GLU A 1 87 ? 7.321 1.816 2.100 1.00 91.69 87 GLU A O 1
ATOM 676 N N . ALA A 1 88 ? 6.980 1.372 -0.082 1.00 94.12 88 ALA A N 1
ATOM 677 C CA . ALA A 1 88 ? 8.377 1.510 -0.491 1.00 94.12 88 ALA A CA 1
ATOM 678 C C . ALA A 1 88 ? 8.513 1.990 -1.941 1.00 94.12 88 ALA A C 1
ATOM 680 O O . ALA A 1 88 ? 7.711 1.622 -2.802 1.00 94.12 88 ALA A O 1
ATOM 681 N N . PHE A 1 89 ? 9.573 2.756 -2.200 1.00 95.19 89 PHE A N 1
ATOM 682 C CA . PHE A 1 89 ? 10.106 2.980 -3.540 1.00 95.19 89 PHE A CA 1
ATOM 683 C C . PHE A 1 89 ? 11.081 1.872 -3.920 1.00 95.19 89 PHE A C 1
ATOM 685 O O . PHE A 1 89 ? 11.937 1.511 -3.111 1.00 95.19 89 PHE A O 1
ATOM 692 N N . LEU A 1 90 ? 10.989 1.401 -5.158 1.00 95.19 90 LEU A N 1
ATOM 693 C CA . LEU A 1 90 ? 11.948 0.499 -5.785 1.00 95.19 90 LEU A CA 1
ATOM 694 C C . LEU A 1 90 ? 12.462 1.175 -7.058 1.00 95.19 90 LEU A C 1
ATOM 696 O O . LEU A 1 90 ? 11.657 1.537 -7.921 1.00 95.19 90 LEU A O 1
ATOM 700 N N . ASP A 1 91 ? 13.777 1.350 -7.174 1.00 94.25 91 ASP A N 1
ATOM 701 C CA . ASP A 1 91 ? 14.400 1.720 -8.448 1.00 94.25 91 ASP A CA 1
ATOM 702 C C . ASP A 1 91 ? 14.821 0.452 -9.186 1.00 94.25 91 ASP A C 1
ATOM 704 O O . ASP A 1 91 ? 15.560 -0.386 -8.654 1.00 94.25 91 ASP A O 1
ATOM 708 N N . VAL A 1 92 ? 14.321 0.312 -10.409 1.00 94.88 92 VAL A N 1
ATOM 709 C CA . VAL A 1 92 ? 14.591 -0.847 -11.260 1.00 94.88 92 VAL A CA 1
ATOM 710 C C . VAL A 1 92 ? 15.160 -0.449 -12.619 1.00 94.88 92 VAL A C 1
ATOM 712 O O . VAL A 1 92 ? 15.106 -1.226 -13.567 1.00 94.88 92 VAL A O 1
ATOM 715 N N . SER A 1 93 ? 15.691 0.766 -12.728 1.00 90.06 93 SER A N 1
ATOM 716 C CA . SER A 1 93 ? 16.171 1.345 -13.987 1.00 90.06 93 SER A CA 1
ATOM 717 C C . SER A 1 93 ? 17.204 0.462 -14.688 1.00 90.06 93 SER A C 1
ATOM 719 O O . SER A 1 93 ? 17.198 0.369 -15.910 1.00 90.06 93 SER A O 1
ATOM 721 N N . GLU A 1 94 ? 18.031 -0.230 -13.900 1.00 93.00 94 GLU A N 1
ATOM 722 C CA . GLU A 1 94 ? 19.110 -1.112 -14.365 1.00 93.00 94 GLU A CA 1
ATOM 723 C C . GLU A 1 94 ? 18.786 -2.611 -14.188 1.00 93.00 94 GLU A C 1
ATOM 725 O O . GLU A 1 94 ? 19.659 -3.469 -14.324 1.00 93.00 94 GLU A O 1
ATOM 730 N N . VAL A 1 95 ? 17.543 -2.962 -13.844 1.00 93.44 95 VAL A N 1
ATOM 731 C CA . VAL A 1 95 ? 17.140 -4.357 -13.611 1.00 93.44 95 VAL A CA 1
ATOM 732 C C . VAL A 1 95 ? 16.721 -4.998 -14.933 1.00 93.44 95 VAL A C 1
ATOM 734 O O . VAL A 1 95 ? 15.889 -4.464 -15.656 1.00 93.44 95 VAL A O 1
ATOM 737 N N . THR A 1 96 ? 17.251 -6.185 -15.238 1.00 95.19 96 THR A N 1
ATOM 738 C CA . THR A 1 96 ? 16.974 -6.909 -16.496 1.00 95.19 96 THR A CA 1
ATOM 739 C C . THR A 1 96 ? 15.867 -7.962 -16.388 1.00 95.19 96 THR A C 1
ATOM 741 O O . THR A 1 96 ? 15.420 -8.492 -17.410 1.00 95.19 96 THR A O 1
ATOM 744 N N . LEU A 1 97 ? 15.389 -8.258 -15.171 1.00 93.06 97 LEU A N 1
ATOM 745 C CA . LEU A 1 97 ? 14.237 -9.134 -14.929 1.00 93.06 97 LEU A CA 1
ATOM 746 C C . LEU A 1 97 ? 13.036 -8.699 -15.779 1.00 93.06 97 LEU A C 1
ATOM 748 O O . LEU A 1 97 ? 12.854 -7.517 -16.052 1.00 93.06 97 LEU A O 1
ATOM 752 N N . HIS A 1 98 ? 12.210 -9.650 -16.218 1.00 94.75 98 HIS A N 1
ATOM 753 C CA . HIS A 1 98 ? 11.052 -9.359 -17.075 1.00 94.75 98 HIS A CA 1
ATOM 754 C C . HIS A 1 98 ? 11.390 -8.464 -18.289 1.00 94.75 98 HIS A C 1
ATOM 756 O O . HIS A 1 98 ? 10.616 -7.579 -18.652 1.00 94.75 98 HIS A O 1
ATOM 762 N N . HIS A 1 99 ? 12.562 -8.670 -18.901 1.00 94.81 99 HIS A N 1
ATOM 763 C CA . HIS A 1 99 ? 13.063 -7.882 -20.037 1.00 94.81 99 HIS A CA 1
ATOM 764 C C . HIS A 1 99 ? 13.222 -6.381 -19.735 1.00 94.81 99 HIS A C 1
ATOM 766 O O . HIS A 1 99 ? 13.045 -5.548 -20.621 1.00 94.81 99 HIS A O 1
ATOM 772 N N . GLY A 1 100 ? 13.500 -6.024 -18.477 1.00 91.19 100 GLY A N 1
ATOM 773 C CA . GLY A 1 100 ? 13.565 -4.632 -18.023 1.00 91.19 100 GLY A CA 1
ATOM 774 C C . GLY A 1 100 ? 12.204 -3.938 -17.947 1.00 91.19 100 GLY A C 1
ATOM 775 O O . GLY A 1 100 ? 12.131 -2.725 -17.746 1.00 91.19 100 GLY A O 1
ATOM 776 N N . SER A 1 101 ? 11.105 -4.683 -18.105 1.00 94.56 101 SER A N 1
ATOM 777 C CA . SER A 1 101 ? 9.767 -4.114 -18.038 1.00 94.56 101 SER A CA 1
ATOM 778 C C . SER A 1 101 ? 9.351 -3.867 -16.600 1.00 94.56 101 SER A C 1
ATOM 780 O O . SER A 1 101 ? 8.928 -4.753 -15.856 1.00 94.56 101 SER A O 1
ATOM 782 N N . ALA A 1 102 ? 9.386 -2.589 -16.276 1.00 94.69 102 ALA A N 1
ATOM 783 C CA . ALA A 1 102 ? 8.835 -1.988 -15.093 1.00 94.69 102 ALA A CA 1
ATOM 784 C C . ALA A 1 102 ? 7.439 -2.489 -14.687 1.00 94.69 102 ALA A C 1
ATOM 786 O O . ALA A 1 102 ? 7.188 -2.908 -13.555 1.00 94.69 102 ALA A O 1
ATOM 787 N N . THR A 1 103 ? 6.530 -2.462 -15.656 1.00 95.25 103 THR A N 1
ATOM 788 C CA . THR A 1 103 ? 5.143 -2.891 -15.498 1.00 95.25 103 THR A CA 1
ATOM 789 C C . THR A 1 103 ? 5.069 -4.368 -15.124 1.00 95.25 103 THR A C 1
ATOM 791 O O . THR A 1 103 ? 4.419 -4.708 -14.140 1.00 95.25 103 THR A O 1
ATOM 794 N N . LEU A 1 104 ? 5.792 -5.231 -15.849 1.00 96.56 104 LEU A N 1
ATOM 795 C CA . LEU A 1 104 ? 5.772 -6.677 -15.609 1.00 96.56 104 LEU A CA 1
ATOM 796 C C . LEU A 1 104 ? 6.392 -7.042 -14.254 1.00 96.56 104 LEU A C 1
ATOM 798 O O . LEU A 1 104 ? 5.881 -7.922 -13.569 1.00 96.56 104 LEU A O 1
ATOM 802 N N . MET A 1 105 ? 7.453 -6.345 -13.830 1.00 96.81 105 MET A N 1
ATOM 803 C CA . MET A 1 105 ? 8.010 -6.512 -12.483 1.00 96.81 105 MET A CA 1
ATOM 804 C C . MET A 1 105 ? 6.973 -6.167 -11.408 1.00 96.81 105 MET A C 1
ATOM 806 O O . MET A 1 105 ? 6.798 -6.921 -10.452 1.00 96.81 105 MET A O 1
ATOM 810 N N . ALA A 1 106 ? 6.260 -5.045 -11.557 1.00 96.25 106 ALA A N 1
ATOM 811 C CA . ALA A 1 106 ? 5.230 -4.637 -10.605 1.00 96.25 106 ALA A CA 1
ATOM 812 C C . ALA A 1 106 ? 4.050 -5.628 -10.561 1.00 96.25 106 ALA A C 1
ATOM 814 O O . ALA A 1 106 ? 3.554 -5.934 -9.476 1.00 96.25 106 ALA A O 1
ATOM 815 N N . GLU A 1 107 ? 3.620 -6.163 -11.708 1.00 96.81 107 GLU A N 1
ATOM 816 C CA . GLU A 1 107 ? 2.604 -7.224 -11.792 1.00 96.81 107 GLU A CA 1
ATOM 817 C C . GLU A 1 107 ? 3.067 -8.506 -11.098 1.00 96.81 107 GLU A C 1
ATOM 819 O O . GLU A 1 107 ? 2.344 -9.037 -10.253 1.00 96.81 107 GLU A O 1
ATOM 824 N N . ALA A 1 108 ? 4.295 -8.950 -11.376 1.00 97.00 108 ALA A N 1
ATOM 825 C CA . ALA A 1 108 ? 4.873 -10.139 -10.764 1.00 97.00 108 ALA A CA 1
ATOM 826 C C . ALA A 1 108 ? 4.988 -9.998 -9.240 1.00 97.00 108 ALA A C 1
ATOM 828 O O . ALA A 1 108 ? 4.626 -10.918 -8.507 1.00 97.00 108 ALA A O 1
ATOM 829 N N . ILE A 1 109 ? 5.424 -8.837 -8.736 1.00 96.50 109 ILE A N 1
ATOM 830 C CA . ILE A 1 109 ? 5.449 -8.560 -7.292 1.00 96.50 109 ILE A CA 1
ATOM 831 C C . ILE A 1 109 ? 4.035 -8.641 -6.709 1.00 96.50 109 ILE A C 1
ATOM 833 O O . ILE A 1 109 ? 3.841 -9.284 -5.678 1.00 96.50 109 ILE A O 1
ATOM 837 N N . ARG A 1 110 ? 3.042 -8.010 -7.348 1.00 96.12 110 ARG A N 1
ATOM 838 C CA . ARG A 1 110 ? 1.648 -8.025 -6.876 1.00 96.12 110 ARG A CA 1
ATOM 839 C C . ARG A 1 110 ? 1.097 -9.443 -6.772 1.00 96.12 110 ARG A C 1
ATOM 841 O O . ARG A 1 110 ? 0.533 -9.804 -5.738 1.00 96.12 110 ARG A O 1
ATOM 848 N N . GLU A 1 111 ? 1.299 -10.247 -7.810 1.00 96.38 111 GLU A N 1
ATOM 849 C CA . GLU A 1 111 ? 0.867 -11.643 -7.843 1.00 96.38 111 GLU A CA 1
ATOM 850 C C . GLU A 1 111 ? 1.569 -12.473 -6.761 1.00 96.38 111 GLU A C 1
ATOM 852 O O . GLU A 1 111 ? 0.919 -13.218 -6.025 1.00 96.38 111 GLU A O 1
ATOM 857 N N . ARG A 1 112 ? 2.887 -12.305 -6.605 1.00 96.75 112 ARG A N 1
ATOM 858 C CA . ARG A 1 112 ? 3.666 -13.001 -5.575 1.00 96.75 112 ARG A CA 1
ATOM 859 C C . ARG A 1 112 ? 3.227 -12.636 -4.169 1.00 96.75 112 ARG A C 1
ATOM 861 O O . ARG A 1 112 ? 3.021 -13.533 -3.362 1.00 96.75 112 ARG A O 1
ATOM 868 N N . VAL A 1 113 ? 3.025 -11.353 -3.870 1.00 96.44 113 VAL A N 1
ATOM 869 C CA . VAL A 1 113 ? 2.543 -10.929 -2.545 1.00 96.44 113 VAL A CA 1
ATOM 870 C C . VAL A 1 113 ? 1.151 -11.507 -2.268 1.00 96.44 113 VAL A C 1
ATOM 872 O O . VAL A 1 113 ? 0.910 -12.019 -1.173 1.00 96.44 113 VAL A O 1
ATOM 875 N N . SER A 1 114 ? 0.268 -11.513 -3.269 1.00 95.81 114 SER A N 1
ATOM 876 C CA . SER A 1 114 ? -1.049 -12.149 -3.173 1.00 95.81 114 SER A CA 1
ATOM 877 C C . SER A 1 114 ? -0.938 -13.641 -2.841 1.00 95.81 114 SER A C 1
ATOM 879 O O . SER A 1 114 ? -1.504 -14.099 -1.847 1.00 95.81 114 SER A O 1
ATOM 881 N N . ARG A 1 115 ? -0.133 -14.384 -3.607 1.00 96.69 115 ARG A N 1
ATOM 882 C CA . ARG A 1 115 ? 0.030 -15.839 -3.483 1.00 96.69 115 ARG A CA 1
ATOM 883 C C . ARG A 1 115 ? 0.783 -16.274 -2.223 1.00 96.69 115 ARG A C 1
ATOM 885 O O . ARG A 1 115 ? 0.380 -17.231 -1.574 1.00 96.69 115 ARG A O 1
ATOM 892 N N . GLU A 1 116 ? 1.886 -15.607 -1.896 1.00 96.75 116 GLU A N 1
ATOM 893 C CA . GLU A 1 116 ? 2.820 -16.023 -0.840 1.00 96.75 116 GLU A CA 1
ATOM 894 C C . GLU A 1 116 ? 2.444 -15.445 0.532 1.00 96.75 116 GLU A C 1
ATOM 896 O O . GLU A 1 116 ? 2.652 -16.091 1.558 1.00 96.75 116 GLU A O 1
ATOM 901 N N . VAL A 1 117 ? 1.873 -14.235 0.572 1.00 95.81 117 VAL A N 1
ATOM 902 C CA . VAL A 1 117 ? 1.561 -13.517 1.823 1.00 95.81 117 VAL A CA 1
ATOM 903 C C . VAL A 1 117 ? 0.053 -13.474 2.104 1.00 95.81 117 VAL A C 1
ATOM 905 O O . VAL A 1 117 ? -0.361 -13.278 3.255 1.00 95.81 117 VAL A O 1
ATOM 908 N N . GLY A 1 118 ? -0.793 -13.672 1.088 1.00 94.56 118 GLY A N 1
ATOM 909 C CA . GLY A 1 118 ? -2.254 -13.678 1.227 1.00 94.56 118 GLY A CA 1
ATOM 910 C C . GLY A 1 118 ? -2.868 -12.284 1.389 1.00 94.56 118 GLY A C 1
ATOM 911 O O . GLY A 1 118 ? -3.931 -12.148 2.004 1.00 94.56 118 GLY A O 1
ATOM 912 N N . ILE A 1 119 ? -2.185 -11.243 0.903 1.00 94.25 119 ILE A N 1
ATOM 913 C CA . ILE A 1 119 ? -2.651 -9.848 0.914 1.00 94.25 119 ILE A CA 1
ATOM 914 C C . ILE A 1 119 ? -2.440 -9.204 -0.456 1.00 94.25 119 ILE A C 1
ATOM 916 O O . ILE A 1 119 ? -1.539 -9.587 -1.193 1.00 94.25 119 ILE A O 1
ATOM 920 N N . THR A 1 120 ? -3.234 -8.191 -0.781 1.00 93.69 120 THR A N 1
ATOM 921 C CA . THR A 1 120 ? -3.084 -7.435 -2.033 1.00 93.69 120 THR A CA 1
ATOM 922 C C . THR A 1 120 ? -2.132 -6.248 -1.888 1.00 93.69 120 THR A C 1
ATOM 924 O O . THR A 1 120 ? -2.024 -5.646 -0.818 1.00 93.69 120 THR A O 1
ATOM 927 N N . VAL A 1 121 ? -1.503 -5.828 -2.983 1.00 93.69 121 VAL A N 1
ATOM 928 C CA . VAL A 1 121 ? -0.767 -4.555 -3.047 1.00 93.69 121 VAL A CA 1
ATOM 929 C C . VAL A 1 121 ? -1.164 -3.800 -4.302 1.00 93.69 121 VAL A C 1
ATOM 931 O O . VAL A 1 121 ? -1.473 -4.393 -5.335 1.00 93.69 121 VAL A O 1
ATOM 934 N N . SER A 1 122 ? -1.189 -2.477 -4.206 1.00 94.88 122 SER A N 1
ATOM 935 C CA . SER A 1 122 ? -1.303 -1.604 -5.369 1.00 94.88 122 SER A CA 1
ATOM 936 C C . SER A 1 122 ? 0.064 -1.052 -5.733 1.00 94.88 122 SER A C 1
ATOM 938 O O . SER A 1 122 ? 0.912 -0.845 -4.865 1.00 94.88 122 SER A O 1
ATOM 940 N N . ALA A 1 123 ? 0.278 -0.826 -7.020 1.00 96.19 123 ALA A N 1
ATOM 941 C CA . ALA A 1 123 ? 1.552 -0.386 -7.555 1.00 96.19 123 ALA A CA 1
ATOM 942 C C . ALA A 1 123 ? 1.368 0.829 -8.464 1.00 96.19 123 ALA A C 1
ATOM 944 O O . ALA A 1 123 ? 0.416 0.920 -9.239 1.00 96.19 123 ALA A O 1
ATOM 945 N N . GLY A 1 124 ? 2.298 1.766 -8.366 1.00 96.00 124 GLY A N 1
ATOM 946 C CA . GLY A 1 124 ? 2.409 2.920 -9.238 1.00 96.00 124 GLY A CA 1
ATOM 947 C C . GLY A 1 124 ? 3.764 2.918 -9.905 1.00 96.00 124 GLY A C 1
ATOM 948 O O . GLY A 1 124 ? 4.774 2.813 -9.217 1.00 96.00 124 GLY A O 1
ATOM 949 N N . VAL A 1 125 ? 3.785 3.047 -11.224 1.00 96.31 125 VAL A N 1
ATOM 950 C CA . VAL A 1 125 ? 4.992 2.999 -12.041 1.00 96.31 125 VAL A CA 1
ATOM 951 C C . VAL A 1 125 ? 5.189 4.324 -12.752 1.00 96.31 125 VAL A C 1
ATOM 953 O O . VAL A 1 125 ? 4.287 4.755 -13.467 1.00 96.31 125 VAL A O 1
ATOM 956 N N . ALA A 1 126 ? 6.340 4.976 -12.577 1.00 94.50 126 ALA A N 1
ATOM 957 C CA . ALA A 1 126 ? 6.611 6.250 -13.239 1.00 94.50 126 ALA A CA 1
ATOM 958 C C . ALA A 1 126 ? 8.118 6.550 -13.402 1.00 94.50 126 ALA A C 1
ATOM 960 O O . ALA A 1 126 ? 8.951 5.881 -12.791 1.00 94.50 126 ALA A O 1
ATOM 961 N N . PRO A 1 127 ? 8.498 7.599 -14.162 1.00 90.25 127 PRO A N 1
ATOM 962 C CA . PRO A 1 127 ? 9.899 8.006 -14.336 1.00 90.25 127 PRO A CA 1
ATOM 963 C C . PRO A 1 127 ? 10.494 8.717 -13.111 1.00 90.25 127 PRO A C 1
ATOM 965 O O . PRO A 1 127 ? 11.650 9.129 -13.122 1.00 90.25 127 PRO A O 1
ATOM 968 N N . ASN A 1 128 ? 9.690 8.968 -12.075 1.00 88.12 128 ASN A N 1
ATOM 969 C CA . ASN A 1 128 ? 10.161 9.541 -10.823 1.00 88.12 128 ASN A CA 1
ATOM 970 C C . ASN A 1 128 ? 9.265 9.141 -9.649 1.00 88.12 128 ASN A C 1
ATOM 972 O O . ASN A 1 128 ? 8.106 8.750 -9.804 1.00 88.12 128 ASN A O 1
ATOM 976 N N . LYS A 1 129 ? 9.813 9.326 -8.449 1.00 88.62 129 LYS A N 1
ATOM 977 C CA . LYS A 1 129 ? 9.175 8.999 -7.177 1.00 88.62 129 LYS A CA 1
ATOM 978 C C . LYS A 1 129 ? 7.818 9.676 -6.961 1.00 88.62 129 LYS A C 1
ATOM 980 O O . LYS A 1 129 ? 6.865 9.046 -6.511 1.00 88.62 129 LYS A O 1
ATOM 985 N N . PHE A 1 130 ? 7.722 10.965 -7.271 1.00 86.81 130 PHE A N 1
ATOM 986 C CA . PHE A 1 130 ? 6.506 11.736 -7.020 1.00 86.81 130 PHE A CA 1
ATOM 987 C C . PHE A 1 130 ? 5.323 11.186 -7.822 1.00 86.81 130 PHE A C 1
ATOM 989 O O . PHE A 1 130 ? 4.272 10.877 -7.261 1.00 86.81 130 PHE A O 1
ATOM 996 N N . LEU A 1 131 ? 5.525 10.980 -9.123 1.00 90.50 131 LEU A N 1
ATOM 997 C CA . LEU A 1 131 ? 4.506 10.410 -9.996 1.00 90.50 131 LEU A CA 1
ATOM 998 C C . LEU A 1 131 ? 4.204 8.952 -9.636 1.00 90.50 131 LEU A C 1
ATOM 1000 O O . LEU A 1 131 ? 3.039 8.567 -9.652 1.00 90.50 131 LEU A O 1
ATOM 1004 N N . ALA A 1 132 ? 5.208 8.167 -9.234 1.00 90.81 132 ALA A N 1
ATOM 1005 C CA . ALA A 1 132 ? 5.000 6.788 -8.798 1.00 90.81 132 ALA A CA 1
ATOM 1006 C C . ALA A 1 132 ? 4.100 6.710 -7.549 1.00 90.81 132 ALA A C 1
ATOM 1008 O O . ALA A 1 132 ? 3.216 5.855 -7.488 1.00 90.81 132 ALA A O 1
ATOM 1009 N N . LYS A 1 133 ? 4.244 7.641 -6.588 1.00 89.50 133 LYS A N 1
ATOM 1010 C CA . LYS A 1 133 ? 3.358 7.724 -5.408 1.00 89.50 133 LYS A CA 1
ATOM 1011 C C . LYS A 1 133 ? 1.925 7.963 -5.824 1.00 89.50 133 LYS A C 1
ATOM 1013 O O . LYS A 1 133 ? 1.045 7.199 -5.437 1.00 89.50 133 LYS A O 1
ATOM 1018 N N . ILE A 1 134 ? 1.709 8.988 -6.640 1.00 89.81 134 ILE A N 1
ATOM 1019 C CA . ILE A 1 134 ? 0.370 9.356 -7.091 1.00 89.81 134 ILE A CA 1
ATOM 1020 C C . ILE A 1 134 ? -0.255 8.218 -7.907 1.00 89.81 134 ILE A C 1
ATOM 1022 O O . ILE A 1 134 ? -1.415 7.876 -7.687 1.00 89.81 134 ILE A O 1
ATOM 1026 N N . ALA A 1 135 ? 0.518 7.589 -8.796 1.00 91.00 135 ALA A N 1
ATOM 1027 C CA . ALA A 1 135 ? 0.082 6.434 -9.574 1.00 91.00 135 ALA A CA 1
ATOM 1028 C C . ALA A 1 135 ? -0.354 5.272 -8.668 1.00 91.00 135 ALA A C 1
ATOM 1030 O O . ALA A 1 135 ? -1.399 4.669 -8.903 1.00 91.00 135 ALA A O 1
ATOM 1031 N N . SER A 1 136 ? 0.395 4.988 -7.597 1.00 91.06 136 SER A N 1
ATOM 1032 C CA . SER A 1 136 ? 0.093 3.865 -6.697 1.00 91.06 136 SER A CA 1
ATOM 1033 C C . SER A 1 136 ? -1.243 4.020 -5.968 1.00 91.06 136 SER A C 1
ATOM 1035 O O . SER A 1 136 ? -1.856 3.020 -5.598 1.00 91.06 136 SER A O 1
ATOM 1037 N N . ASP A 1 137 ? -1.714 5.259 -5.802 1.00 89.69 137 ASP A N 1
ATOM 1038 C CA . ASP A 1 137 ? -3.017 5.583 -5.225 1.00 89.69 137 ASP A CA 1
ATOM 1039 C C . ASP A 1 137 ? -4.151 5.607 -6.270 1.00 89.69 137 ASP A C 1
ATOM 1041 O O . ASP A 1 137 ? -5.322 5.535 -5.899 1.00 89.69 137 ASP A O 1
ATOM 1045 N N . TRP A 1 138 ? -3.831 5.678 -7.569 1.00 90.06 138 TRP A N 1
ATOM 1046 C CA . TRP A 1 138 ? -4.795 5.979 -8.635 1.00 90.06 138 TRP A CA 1
ATOM 1047 C C . TRP A 1 138 ? -5.829 4.875 -8.872 1.00 90.06 138 TRP A C 1
ATOM 1049 O O . TRP A 1 138 ? -7.012 5.164 -9.029 1.00 90.06 138 TRP A O 1
ATOM 1059 N N . ASN A 1 139 ? -5.380 3.617 -8.863 1.00 89.88 139 ASN A N 1
ATOM 1060 C CA . ASN A 1 139 ? -6.201 2.439 -9.170 1.00 89.88 139 ASN A CA 1
ATOM 1061 C C . ASN A 1 139 ? -6.450 1.551 -7.935 1.00 89.88 139 ASN A C 1
ATOM 1063 O O . ASN A 1 139 ? -6.712 0.362 -8.079 1.00 89.88 139 ASN A O 1
ATOM 1067 N N . LYS A 1 140 ? -6.332 2.085 -6.711 1.00 89.69 140 LYS A N 1
ATOM 1068 C CA . LYS A 1 140 ? -6.602 1.307 -5.488 1.00 89.69 140 LYS A CA 1
ATOM 1069 C C . LYS A 1 140 ? -8.087 0.901 -5.391 1.00 89.69 140 LYS A C 1
ATOM 1071 O O . LYS A 1 140 ? -8.943 1.722 -5.722 1.00 89.69 140 LYS A O 1
ATOM 1076 N N . PRO A 1 141 ? -8.419 -0.262 -4.791 1.00 90.88 141 PRO A N 1
ATOM 1077 C CA . PRO A 1 141 ? -7.516 -1.311 -4.304 1.00 90.88 141 PRO A CA 1
ATOM 1078 C C . PRO A 1 141 ? -6.985 -2.239 -5.391 1.00 90.88 141 PRO A C 1
ATOM 1080 O O . PRO A 1 141 ? -7.602 -2.383 -6.436 1.00 90.88 141 PRO A O 1
ATOM 1083 N N . ASP A 1 142 ? -5.897 -2.944 -5.059 1.00 92.00 142 ASP A N 1
ATOM 1084 C CA . ASP A 1 142 ? -5.335 -4.037 -5.863 1.00 92.00 142 ASP A CA 1
ATOM 1085 C C . ASP A 1 142 ? -5.149 -3.670 -7.348 1.00 92.00 142 ASP A C 1
ATOM 1087 O O . ASP A 1 142 ? -5.468 -4.433 -8.256 1.00 92.00 142 ASP A O 1
ATOM 1091 N N . GLY A 1 143 ? -4.659 -2.455 -7.594 1.00 93.50 143 GLY A N 1
ATOM 1092 C CA . GLY A 1 143 ? -4.468 -1.926 -8.937 1.00 93.50 143 GLY A CA 1
ATOM 1093 C C . GLY A 1 143 ? -3.014 -1.636 -9.266 1.00 93.50 143 GLY A C 1
ATOM 1094 O O . GLY A 1 143 ? -2.172 -1.443 -8.389 1.00 93.50 143 GLY A O 1
ATOM 1095 N N . LEU A 1 144 ? -2.738 -1.555 -10.561 1.00 95.12 144 LEU A N 1
ATOM 1096 C CA . LEU A 1 144 ? -1.487 -1.061 -11.118 1.00 95.12 144 LEU A CA 1
ATOM 1097 C C . LEU A 1 144 ? -1.790 0.172 -11.973 1.00 95.12 144 LEU A C 1
ATOM 1099 O O . LEU A 1 144 ? -2.729 0.163 -12.769 1.00 95.12 144 LEU A O 1
ATOM 1103 N N . CYS A 1 145 ? -1.018 1.241 -11.806 1.00 95.44 145 CYS A N 1
ATOM 1104 C CA . CYS A 1 145 ? -1.080 2.428 -12.654 1.00 95.44 145 CYS A CA 1
ATOM 1105 C C . CYS A 1 145 ? 0.314 2.732 -13.200 1.00 95.44 145 CYS A C 1
ATOM 1107 O O . CYS A 1 145 ? 1.272 2.810 -12.434 1.00 95.44 145 CYS A O 1
ATOM 1109 N N . VAL A 1 146 ? 0.423 2.908 -14.517 1.00 95.94 146 VAL A N 1
ATOM 1110 C CA . VAL A 1 146 ? 1.688 3.159 -15.215 1.00 95.94 146 VAL A CA 1
ATOM 1111 C C . VAL A 1 146 ? 1.620 4.515 -15.905 1.00 95.94 146 VAL A C 1
ATOM 1113 O O . VAL A 1 146 ? 0.756 4.747 -16.751 1.00 95.94 146 VAL A O 1
ATOM 1116 N N . ILE A 1 147 ? 2.559 5.393 -15.567 1.00 93.69 147 ILE A N 1
ATOM 1117 C CA . ILE A 1 147 ? 2.761 6.694 -16.198 1.00 93.69 147 ILE A CA 1
ATOM 1118 C C . ILE A 1 147 ? 4.055 6.602 -16.997 1.00 93.69 147 ILE A C 1
ATOM 1120 O O . ILE A 1 147 ? 5.143 6.573 -16.430 1.00 93.69 147 ILE A O 1
ATOM 1124 N N . THR A 1 148 ? 3.946 6.529 -18.317 1.00 92.88 148 THR A N 1
ATOM 1125 C CA . THR A 1 148 ? 5.106 6.535 -19.211 1.00 92.88 148 THR A CA 1
ATOM 1126 C C . THR A 1 148 ? 5.616 7.964 -19.437 1.00 92.88 148 THR A C 1
ATOM 1128 O O . THR A 1 148 ? 4.843 8.905 -19.237 1.00 92.88 148 THR A O 1
ATOM 1131 N N . PRO A 1 149 ? 6.892 8.174 -19.829 1.00 89.88 149 PRO A N 1
ATOM 1132 C CA . PRO A 1 149 ? 7.444 9.513 -20.060 1.00 89.88 149 PRO A CA 1
ATOM 1133 C C . PRO A 1 149 ? 6.589 10.392 -20.983 1.00 89.88 149 PRO A C 1
ATOM 1135 O O . PRO A 1 149 ? 6.364 11.557 -20.675 1.00 89.88 149 PRO A O 1
ATOM 1138 N N . ASP A 1 150 ? 6.040 9.821 -22.055 1.00 93.56 150 ASP A N 1
ATOM 1139 C CA . ASP A 1 150 ? 5.150 10.488 -23.016 1.00 93.56 150 ASP A CA 1
ATOM 1140 C C . ASP A 1 150 ? 3.775 10.863 -22.433 1.00 93.56 150 ASP A C 1
ATOM 1142 O O . ASP A 1 150 ? 3.105 11.757 -22.945 1.00 93.56 150 ASP A O 1
ATOM 1146 N N . LYS A 1 151 ? 3.354 10.223 -21.336 1.00 91.69 151 LYS A N 1
ATOM 1147 C CA . LYS A 1 151 ? 2.076 10.494 -20.661 1.00 91.69 151 LYS A CA 1
ATOM 1148 C C . LYS A 1 151 ? 2.195 11.477 -19.504 1.00 91.69 151 LYS A C 1
ATOM 1150 O O . LYS A 1 151 ? 1.157 11.893 -18.988 1.00 91.69 151 LYS A O 1
ATOM 1155 N N . VAL A 1 152 ? 3.409 11.862 -19.098 1.00 91.06 152 VAL A N 1
ATOM 1156 C CA . VAL A 1 152 ? 3.636 12.712 -17.916 1.00 91.06 152 VAL A CA 1
ATOM 1157 C C . VAL A 1 152 ? 2.840 14.012 -17.998 1.00 91.06 152 VAL A C 1
ATOM 1159 O O . VAL A 1 152 ? 2.081 14.301 -17.077 1.00 91.06 152 VAL A O 1
ATOM 1162 N N . ASP A 1 153 ? 2.938 14.747 -19.105 1.00 90.00 153 ASP A N 1
ATOM 1163 C CA . ASP A 1 153 ? 2.275 16.050 -19.241 1.00 90.00 153 ASP A CA 1
ATOM 1164 C C . ASP A 1 153 ? 0.753 15.925 -19.146 1.00 90.00 153 ASP A C 1
ATOM 1166 O O . ASP A 1 153 ? 0.106 16.633 -18.371 1.00 90.00 153 ASP A O 1
ATOM 1170 N N . SER A 1 154 ? 0.182 14.959 -19.871 1.00 90.81 154 SER A N 1
ATOM 1171 C CA . SER A 1 154 ? -1.258 14.683 -19.828 1.00 90.81 154 SER A CA 1
ATOM 1172 C C . SER A 1 154 ? -1.723 14.256 -18.433 1.00 90.81 154 SER A C 1
ATOM 1174 O O . SER A 1 154 ? -2.783 14.672 -17.975 1.00 90.81 154 SER A O 1
ATOM 1176 N N . PHE A 1 155 ? -0.910 13.474 -17.718 1.00 88.38 155 PHE A N 1
ATOM 1177 C CA . PHE A 1 155 ? -1.231 13.018 -16.373 1.00 88.38 155 PHE A CA 1
ATOM 1178 C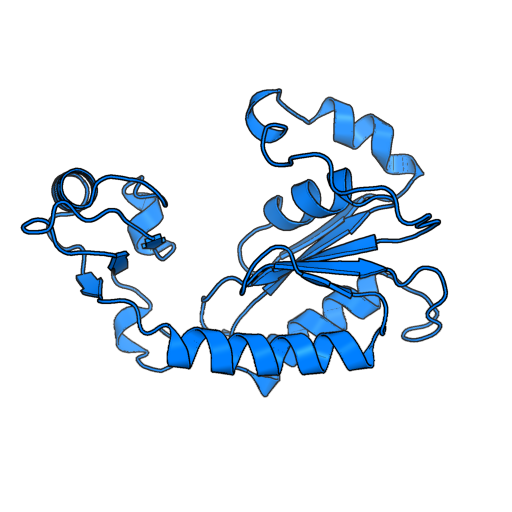 C . PHE A 1 155 ? -1.192 14.170 -15.367 1.00 88.38 155 PHE A C 1
ATOM 1180 O O . PHE A 1 155 ? -2.092 14.290 -14.539 1.00 88.38 155 PHE A O 1
ATOM 1187 N N . VAL A 1 156 ? -0.189 15.049 -15.456 1.00 87.62 156 VAL A N 1
ATOM 1188 C CA . VAL A 1 156 ? -0.058 16.219 -14.577 1.00 87.62 156 VAL A CA 1
ATOM 1189 C C . VAL A 1 156 ? -1.244 17.170 -14.742 1.00 87.62 156 VAL A C 1
ATOM 1191 O O . VAL A 1 156 ? -1.739 17.688 -13.744 1.00 87.62 156 VAL A O 1
ATOM 1194 N N . GLN A 1 157 ? -1.767 17.341 -15.958 1.00 87.19 157 GLN A N 1
ATOM 1195 C CA . GLN A 1 157 ? -2.966 18.156 -16.199 1.00 87.19 157 GLN A CA 1
ATOM 1196 C C . GLN A 1 157 ? -4.227 17.607 -15.509 1.00 87.19 157 GLN A C 1
ATOM 1198 O O . GLN A 1 157 ? -5.122 18.375 -15.161 1.00 87.19 157 GLN A O 1
ATOM 1203 N N . LEU A 1 158 ? -4.295 16.295 -15.261 1.00 84.94 158 LEU A N 1
ATOM 1204 C CA . LEU A 1 158 ? -5.400 15.659 -14.533 1.00 84.94 158 LEU A CA 1
ATOM 1205 C C . LEU A 1 158 ? -5.278 15.809 -13.006 1.00 84.94 158 LEU A C 1
ATOM 1207 O O . LEU A 1 158 ? -6.218 15.483 -12.272 1.00 84.94 158 LEU A O 1
ATOM 1211 N N . LEU A 1 159 ? -4.135 16.278 -12.493 1.00 82.50 159 LEU A N 1
ATOM 1212 C CA . LEU A 1 159 ? -3.917 16.420 -11.058 1.00 82.50 159 LEU A CA 1
ATOM 1213 C C . LEU A 1 159 ? -4.628 17.661 -10.516 1.00 82.50 159 LEU A C 1
ATOM 1215 O O . LEU A 1 159 ? -4.169 18.791 -10.646 1.00 82.50 159 LEU A O 1
ATOM 1219 N N . SER A 1 160 ? -5.729 17.446 -9.797 1.00 68.62 160 SER A N 1
ATOM 1220 C CA . SER A 1 160 ? -6.276 18.477 -8.911 1.00 68.62 160 SER A CA 1
ATOM 1221 C C . SER A 1 160 ? -5.289 18.768 -7.769 1.00 68.62 160 SER A C 1
ATOM 1223 O O . SER A 1 160 ? -4.779 17.822 -7.164 1.00 68.62 160 SER A O 1
ATOM 1225 N N . VAL A 1 161 ? -5.114 20.037 -7.382 1.00 59.41 161 VAL A N 1
ATOM 1226 C CA . VAL A 1 161 ? -4.218 20.488 -6.284 1.00 59.41 161 VAL A CA 1
ATOM 1227 C C . VAL A 1 161 ? -4.450 19.744 -4.952 1.00 59.41 161 VAL A C 1
ATOM 1229 O O . VAL A 1 161 ? -3.554 19.621 -4.124 1.00 59.41 161 VAL A O 1
ATOM 1232 N N . LYS A 1 162 ? -5.644 19.177 -4.731 1.00 54.38 162 LYS A N 1
ATOM 1233 C CA . LYS A 1 162 ? -5.955 18.379 -3.531 1.00 54.38 162 LYS A CA 1
A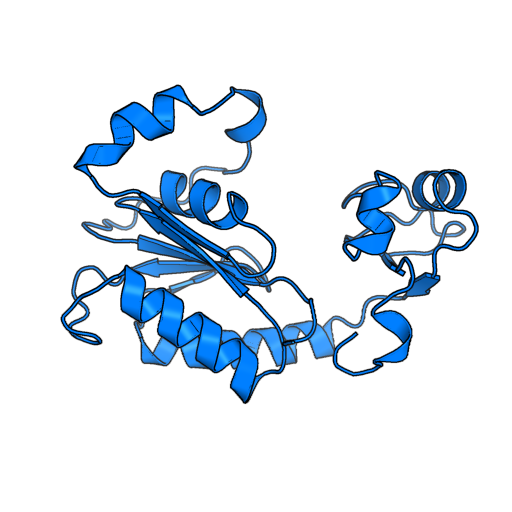TOM 1234 C C . LYS A 1 162 ? -5.311 16.983 -3.506 1.00 54.38 162 LYS A C 1
ATOM 1236 O O . LYS A 1 162 ? -5.248 16.387 -2.438 1.00 54.38 162 LYS A O 1
ATOM 1241 N N . ARG A 1 163 ? -4.861 16.447 -4.648 1.00 56.72 163 ARG A N 1
ATOM 1242 C CA . ARG A 1 163 ? -4.202 15.127 -4.752 1.00 56.72 163 ARG A CA 1
ATOM 1243 C C . ARG A 1 163 ? -2.674 15.207 -4.637 1.00 56.72 163 ARG A C 1
ATOM 1245 O O . ARG A 1 163 ? -2.036 14.175 -4.478 1.00 56.72 163 ARG A O 1
ATOM 1252 N N . SER A 1 164 ? -2.087 16.405 -4.704 1.00 51.72 164 SER A N 1
ATOM 1253 C CA . SER A 1 164 ? -0.632 16.613 -4.763 1.00 51.72 164 SER A CA 1
ATOM 1254 C C . SER A 1 164 ? 0.051 16.821 -3.401 1.00 51.72 164 SER A C 1
ATOM 1256 O O . SER A 1 164 ? 1.260 17.015 -3.354 1.00 51.72 164 SER A O 1
ATOM 1258 N N . THR A 1 165 ? -0.685 16.806 -2.286 1.00 43.19 165 THR A N 1
ATOM 1259 C CA . THR A 1 165 ? -0.216 17.288 -0.968 1.00 43.19 165 THR A CA 1
ATOM 1260 C C . THR A 1 165 ? 0.561 16.286 -0.108 1.00 43.19 165 THR A C 1
ATOM 1262 O O . THR A 1 165 ? 0.893 16.606 1.031 1.00 43.19 165 THR A O 1
ATOM 1265 N N . ALA A 1 166 ? 0.892 15.094 -0.605 1.00 48.78 166 ALA A N 1
ATOM 1266 C CA . ALA A 1 166 ? 1.503 14.051 0.219 1.00 48.78 166 ALA A CA 1
ATOM 1267 C C . ALA A 1 166 ? 2.923 13.677 -0.234 1.00 48.78 166 ALA A C 1
ATOM 1269 O O . ALA A 1 166 ? 3.116 12.580 -0.744 1.00 48.78 166 ALA A O 1
ATOM 1270 N N . LEU A 1 167 ? 3.916 14.558 -0.033 1.00 53.03 167 LEU A N 1
ATOM 1271 C CA . LEU A 1 167 ? 5.314 14.158 0.219 1.00 53.03 167 LEU A CA 1
ATOM 1272 C C . LEU A 1 167 ? 6.187 15.339 0.682 1.00 53.03 167 LEU A C 1
ATOM 1274 O O . LEU A 1 167 ? 6.222 16.394 0.055 1.00 53.03 167 LEU A O 1
ATOM 1278 N N . ALA A 1 168 ? 6.929 15.119 1.772 1.00 41.47 168 ALA A N 1
ATOM 1279 C CA . ALA A 1 168 ? 8.094 15.915 2.147 1.00 41.47 168 ALA A CA 1
ATOM 1280 C C . ALA A 1 168 ? 9.291 15.538 1.246 1.00 41.47 168 ALA A C 1
ATOM 1282 O O . ALA A 1 168 ? 9.377 14.386 0.811 1.00 41.47 168 ALA A O 1
ATOM 1283 N N . PRO A 1 169 ? 10.232 16.456 0.964 1.00 37.34 169 PRO A N 1
ATOM 1284 C CA . PRO A 1 169 ? 11.369 16.166 0.098 1.00 37.34 169 PRO A CA 1
ATOM 1285 C C . PRO A 1 169 ? 12.327 15.178 0.780 1.00 37.34 169 PRO A C 1
ATOM 1287 O O . PRO A 1 169 ? 13.081 15.541 1.683 1.00 37.34 169 PRO A O 1
ATOM 1290 N N . ALA A 1 170 ? 12.320 13.916 0.347 1.00 43.47 170 ALA A N 1
ATOM 1291 C CA . ALA A 1 170 ? 13.417 12.998 0.637 1.00 43.47 170 ALA A CA 1
ATOM 1292 C C . ALA A 1 170 ? 14.656 13.433 -0.167 1.00 43.47 170 ALA A C 1
ATOM 1294 O O . ALA A 1 170 ? 14.542 13.808 -1.336 1.00 43.47 170 ALA A O 1
ATOM 1295 N N . ARG A 1 171 ? 15.839 13.417 0.468 1.00 39.59 171 ARG A N 1
ATOM 1296 C CA . ARG A 1 171 ? 17.109 13.845 -0.148 1.00 39.59 171 ARG A CA 1
ATOM 1297 C C . ARG A 1 171 ? 17.333 13.144 -1.498 1.00 39.59 171 ARG A C 1
ATOM 1299 O O . ARG A 1 171 ? 17.092 11.938 -1.592 1.00 39.59 171 ARG A O 1
ATOM 1306 N N . PRO A 1 172 ? 17.875 13.837 -2.514 1.00 41.50 172 PRO A N 1
ATOM 1307 C CA . PRO A 1 172 ? 18.205 13.199 -3.775 1.00 41.50 172 PRO A CA 1
ATOM 1308 C C . PRO A 1 172 ? 19.414 12.277 -3.571 1.00 41.50 172 PRO A C 1
ATOM 1310 O O . PRO A 1 172 ? 20.557 12.723 -3.529 1.00 41.50 172 PRO A O 1
ATOM 1313 N N . LYS A 1 173 ? 19.173 10.968 -3.464 1.00 49.62 173 LYS A N 1
ATOM 1314 C CA . LYS A 1 173 ? 20.079 10.023 -4.126 1.00 49.62 173 LYS A CA 1
ATOM 1315 C C . LYS A 1 173 ? 19.829 10.183 -5.626 1.00 49.62 173 LYS A C 1
ATOM 1317 O O . LYS A 1 173 ? 18.688 10.407 -6.030 1.00 49.62 173 LYS A O 1
ATOM 1322 N N . SER A 1 174 ? 20.878 10.167 -6.440 1.00 50.53 174 SER A N 1
ATOM 1323 C CA . SER A 1 174 ? 20.757 10.324 -7.890 1.00 50.53 174 SER A CA 1
ATOM 1324 C C . SER A 1 174 ? 20.105 9.079 -8.495 1.00 50.53 174 SER A C 1
ATOM 1326 O O . SER A 1 174 ? 20.793 8.159 -8.923 1.00 50.53 174 SER A O 1
ATOM 1328 N N . TRP A 1 175 ? 18.778 9.046 -8.486 1.00 54.97 175 TRP A N 1
ATOM 1329 C CA . TRP A 1 175 ? 17.969 8.046 -9.170 1.00 54.97 175 TRP A CA 1
ATOM 1330 C C . TRP A 1 175 ? 17.752 8.518 -10.610 1.00 54.97 175 TRP A C 1
ATOM 1332 O O . TRP A 1 175 ? 17.290 9.642 -10.828 1.00 54.97 175 TRP A O 1
ATOM 1342 N N . ARG A 1 176 ? 18.142 7.706 -11.592 1.00 55.22 176 ARG A N 1
ATOM 1343 C CA . ARG A 1 176 ? 17.935 7.978 -13.019 1.00 55.22 176 ARG A CA 1
ATOM 1344 C C . ARG A 1 176 ? 17.209 6.773 -13.611 1.00 55.22 176 ARG A C 1
ATOM 1346 O O . ARG A 1 176 ? 17.824 5.726 -13.710 1.00 55.22 176 ARG A O 1
ATOM 1353 N N . GLY A 1 177 ? 15.949 6.949 -14.020 1.00 64.25 177 GLY A N 1
ATOM 1354 C CA . GLY A 1 177 ? 15.170 5.938 -14.746 1.00 64.25 177 GLY A CA 1
ATOM 1355 C C . GLY A 1 177 ? 13.819 5.596 -14.100 1.00 64.25 177 GLY A C 1
ATOM 1356 O O . GLY A 1 177 ? 13.153 6.471 -13.550 1.00 64.25 177 GLY A O 1
ATOM 1357 N N . TRP A 1 178 ? 13.361 4.352 -14.257 1.00 66.12 178 TRP A N 1
ATOM 1358 C CA . TRP A 1 178 ? 12.030 3.898 -13.845 1.00 66.12 178 TRP A CA 1
ATOM 1359 C C . TRP A 1 178 ? 11.967 3.540 -12.358 1.00 66.12 178 TRP A C 1
ATOM 1361 O O . TRP A 1 178 ? 12.747 2.732 -11.855 1.00 66.12 178 TRP A O 1
ATOM 1371 N N . ILE A 1 179 ? 10.974 4.106 -11.669 1.00 71.56 179 ILE A N 1
ATOM 1372 C CA . ILE A 1 179 ? 10.759 3.933 -10.232 1.00 71.56 179 ILE A CA 1
ATOM 1373 C C . ILE A 1 179 ? 9.324 3.497 -9.981 1.00 71.56 179 ILE A C 1
ATOM 1375 O O . ILE A 1 179 ? 8.388 4.116 -10.501 1.00 71.56 179 ILE A O 1
ATOM 1379 N N . PHE A 1 180 ? 9.134 2.487 -9.127 1.00 77.88 180 PHE A N 1
ATOM 1380 C CA . PHE A 1 180 ? 7.798 2.100 -8.666 1.00 77.88 180 PHE A CA 1
ATOM 1381 C C . PHE A 1 180 ? 7.613 2.425 -7.201 1.00 77.88 180 PHE A C 1
ATOM 1383 O O . PHE A 1 180 ? 8.536 2.284 -6.399 1.00 77.88 180 PHE A O 1
ATOM 1390 N N . ILE A 1 181 ? 6.391 2.812 -6.853 1.00 75.50 181 ILE A N 1
ATOM 1391 C CA . ILE A 1 181 ? 5.891 2.673 -5.493 1.00 75.50 181 ILE A CA 1
ATOM 1392 C C . I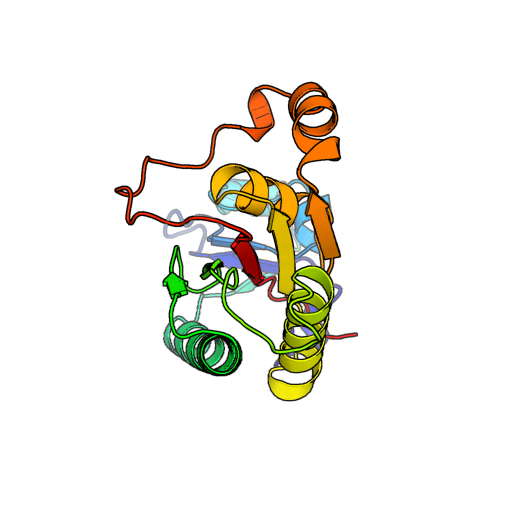LE A 1 181 ? 4.986 1.475 -5.440 1.00 75.50 181 ILE A C 1
ATOM 1394 O O . ILE A 1 181 ? 4.031 1.368 -6.206 1.00 75.50 181 ILE A O 1
ATOM 1398 N N . LEU A 1 182 ? 5.235 0.642 -4.443 1.00 70.12 182 LEU A N 1
ATOM 1399 C CA . LEU A 1 182 ? 4.282 -0.350 -3.997 1.00 70.12 182 LEU A CA 1
ATOM 1400 C C . LEU A 1 182 ? 3.685 0.117 -2.676 1.00 70.12 182 LEU A C 1
ATOM 1402 O O . LEU A 1 182 ? 4.414 0.382 -1.720 1.00 70.12 182 LEU A O 1
ATOM 1406 N N . ALA A 1 183 ? 2.359 0.214 -2.648 1.00 67.38 183 ALA A N 1
ATOM 1407 C CA . ALA A 1 183 ? 1.582 0.478 -1.453 1.00 67.38 183 ALA A CA 1
ATOM 1408 C C . ALA A 1 183 ? 0.740 -0.757 -1.128 1.00 67.38 183 ALA A C 1
ATOM 1410 O O . ALA A 1 183 ? -0.137 -1.174 -1.890 1.00 67.38 183 ALA A O 1
ATOM 1411 N N . LEU A 1 184 ? 1.015 -1.350 0.023 1.00 59.28 184 LEU A N 1
ATOM 1412 C CA . LEU A 1 184 ? 0.276 -2.470 0.570 1.00 59.28 184 LEU A CA 1
ATOM 1413 C C . LEU A 1 184 ? -1.121 -2.009 0.972 1.00 59.28 184 LEU A C 1
ATOM 1415 O O . LEU A 1 184 ? -1.310 -0.982 1.620 1.00 59.28 184 LEU A O 1
ATOM 1419 N N . ILE A 1 185 ? -2.118 -2.811 0.618 1.00 59.25 185 ILE A N 1
ATOM 1420 C CA . ILE A 1 185 ? -3.466 -2.640 1.138 1.00 59.25 185 ILE A CA 1
ATOM 1421 C C . ILE A 1 185 ? -3.847 -3.972 1.742 1.00 59.25 185 ILE A C 1
ATOM 1423 O O . ILE A 1 185 ? -3.891 -4.987 1.058 1.00 59.25 185 ILE A O 1
ATOM 1427 N N . CYS A 1 186 ? -4.129 -3.975 3.039 1.00 58.31 186 CYS A N 1
ATOM 1428 C CA . CYS A 1 186 ? -4.454 -5.182 3.794 1.00 58.31 186 CYS A CA 1
ATOM 1429 C C . CYS A 1 186 ? -5.858 -5.737 3.455 1.00 58.31 186 CYS A C 1
ATOM 1431 O O . CYS A 1 186 ? -6.641 -6.015 4.359 1.00 58.31 186 CYS A O 1
ATOM 1433 N N . VAL A 1 187 ? -6.196 -5.880 2.170 1.00 60.12 187 VAL A N 1
ATOM 1434 C CA . VAL A 1 187 ? -7.351 -6.629 1.658 1.00 60.12 187 VAL A CA 1
ATOM 1435 C C . VAL A 1 187 ? -6.899 -8.078 1.444 1.00 60.12 187 VAL A C 1
ATOM 1437 O O . VAL A 1 187 ? -5.769 -8.292 0.993 1.00 60.12 187 VAL A O 1
ATOM 1440 N N . PRO A 1 188 ? -7.716 -9.085 1.807 1.00 57.22 188 PRO A N 1
ATOM 1441 C CA . PRO A 1 188 ? -7.410 -10.458 1.436 1.00 57.22 188 PRO A CA 1
ATOM 1442 C C . PRO A 1 188 ? -7.260 -10.572 -0.080 1.00 57.22 188 PRO A C 1
ATOM 1444 O O . PRO A 1 188 ? -8.038 -9.968 -0.819 1.00 57.22 188 PRO A O 1
ATOM 1447 N N . ALA A 1 189 ? -6.293 -11.379 -0.514 1.00 61.84 189 ALA A N 1
ATOM 1448 C CA . ALA A 1 189 ? -6.276 -11.889 -1.878 1.00 61.84 189 ALA A CA 1
ATOM 1449 C C . ALA A 1 189 ? -7.629 -12.563 -2.187 1.00 61.84 189 ALA A C 1
ATOM 1451 O O . ALA A 1 189 ? -8.178 -13.254 -1.317 1.00 61.84 189 ALA A O 1
ATOM 1452 N N . ARG A 1 190 ? -8.187 -12.278 -3.370 1.00 56.84 190 ARG A N 1
ATOM 1453 C CA . ARG A 1 190 ? -9.433 -12.892 -3.850 1.00 56.84 190 ARG A CA 1
ATOM 1454 C C . ARG A 1 190 ? -9.233 -14.370 -4.152 1.00 56.84 190 ARG A C 1
ATOM 1456 O O . ARG A 1 190 ? -8.140 -14.712 -4.649 1.00 56.84 190 ARG A O 1
#

Sequence (190 aa):
MRDNPALRDIPIAIGGSVEQRGVVATCNYPAREFGIHSAMPMAQALKRCPHLTVIRGEMAKYKAVARQVFAIYREVTDLIEPLSLDEAFLDVSEVTLHHGSATLMAEAIRERVSREVGITVSAGVAPNKFLAKIASDWNKPDGLCVITPDKVDSFVQLLSVKRSTALAPARPKSWRGWIFILALICVPAR

pLDDT: mean 87.57, std 14.65, range [37.34, 97.94]

InterPro domains:
  IPR001126 UmuC domain [PF00817] (2-137)
  IPR001126 UmuC domain [PS50173] (1-168)
  IPR022880 DNA polymerase IV [cd03586] (1-163)
  IPR043128 Reverse transcriptase/Diguanylate cyclase domain [G3DSA:3.30.70.270] (1-149)
  IPR043502 DNA/RNA polymerase superfamily [SSF56672] (1-163)
  IPR050116 DNA polymerase type-Y [PTHR11076] (1-162)